Protein AF-A0A813ITD3-F1 (afdb_monomer)

InterPro domains:
  IPR015943 WD40/YVTN repeat-like-containing domain superfamily [G3DSA:2.130.10.10] (19-154)
  IPR050630 WD repeat Echinoderm Microtubule-associated Protein-like [PTHR13720] (47-234)

Mean predicted aligned error: 6.79 Å

Radius of gyration: 21.27 Å; Cα contacts (8 Å, |Δi|>4): 454; chains: 1; bounding box: 51×57×59 Å

Foldseek 3Di:
DDFDPPPDDPPDTHDDDDDQDPDDPWDWQEKDQPPAAPPGPSQWMWIWTQVQWTWIAGNPVGATPDIEGHDPPPTTWNDKDWLAHHDDDQQTWIWTDDQWFKIKIAGDDRHHQNLRMDIDGHDPTGFPDKDHDNHSQWIWTAHDPVRDIDIDGDDNVSSVVSVVVCDDDCSSVQVVDVVRCVDPLVVQLVVLQQVQQCVQVPPPDPDDGDPPVDHQLLCVQVSCVSSVHHDDPSVSRNSSVD

Structure (mmCIF, N/CA/C/O backbone):
data_AF-A0A813ITD3-F1
#
_entry.id   AF-A0A813ITD3-F1
#
loop_
_atom_site.group_PDB
_atom_site.id
_atom_site.type_symbol
_atom_site.label_atom_id
_atom_site.label_alt_id
_atom_site.label_comp_id
_atom_site.label_asym_id
_atom_site.label_entity_id
_atom_site.label_seq_id
_atom_site.pdbx_PDB_ins_code
_atom_site.Cartn_x
_atom_site.Cartn_y
_atom_site.Cartn_z
_atom_site.occupancy
_atom_site.B_iso_or_equiv
_atom_site.auth_seq_id
_atom_site.auth_comp_id
_atom_site.auth_asym_id
_atom_site.auth_atom_id
_atom_site.pdbx_PDB_model_num
ATOM 1 N N . VAL A 1 1 ? 6.071 -18.619 10.681 1.00 62.62 1 VAL A N 1
ATOM 2 C CA . VAL A 1 1 ? 6.563 -19.939 11.129 1.00 62.62 1 VAL A CA 1
ATOM 3 C C . VAL A 1 1 ? 7.999 -19.786 11.589 1.00 62.62 1 VAL A C 1
ATOM 5 O O . VAL A 1 1 ? 8.784 -19.208 10.844 1.00 62.62 1 VAL A O 1
ATOM 8 N N . GLU A 1 2 ? 8.355 -20.272 12.776 1.00 65.25 2 GLU A N 1
ATOM 9 C CA . GLU A 1 2 ? 9.765 -20.416 13.172 1.00 65.25 2 GLU A CA 1
ATOM 10 C C . GLU A 1 2 ? 10.127 -21.890 13.255 1.00 65.25 2 GLU A C 1
ATOM 12 O O . GLU A 1 2 ? 9.328 -22.706 13.720 1.00 65.25 2 GLU A O 1
ATOM 17 N N . TYR A 1 3 ? 11.351 -22.212 12.847 1.00 70.56 3 TYR A N 1
ATOM 18 C CA . TYR A 1 3 ? 11.854 -23.577 12.836 1.00 70.56 3 TYR A CA 1
ATOM 19 C C . TYR A 1 3 ? 12.984 -23.760 13.851 1.00 70.56 3 TYR A C 1
ATOM 21 O O . TYR A 1 3 ? 13.882 -22.921 13.956 1.00 70.56 3 TYR A O 1
ATOM 29 N N . ALA A 1 4 ? 12.983 -24.877 14.578 1.00 66.88 4 ALA A N 1
ATOM 30 C CA . ALA A 1 4 ? 14.046 -25.204 15.522 1.00 66.88 4 ALA A CA 1
ATOM 31 C C . ALA A 1 4 ? 15.227 -25.800 14.771 1.00 66.88 4 ALA A C 1
ATOM 33 O O . ALA A 1 4 ? 15.368 -27.013 14.663 1.00 66.88 4 ALA A O 1
ATOM 34 N N . VAL A 1 5 ? 16.138 -24.948 14.312 1.00 69.25 5 VAL A N 1
ATOM 35 C CA . VAL A 1 5 ? 17.351 -25.388 13.604 1.00 69.25 5 VAL A CA 1
ATOM 36 C C . VAL A 1 5 ? 18.191 -26.362 14.448 1.00 69.25 5 VAL A C 1
ATOM 38 O O . VAL A 1 5 ? 18.833 -27.249 13.904 1.00 69.25 5 VAL A O 1
ATOM 41 N N . LYS A 1 6 ? 18.155 -26.240 15.784 1.00 69.56 6 LYS A N 1
ATOM 42 C CA . LYS A 1 6 ? 18.927 -27.095 16.704 1.00 69.56 6 LYS A CA 1
ATOM 43 C C . LYS A 1 6 ? 18.302 -28.465 16.993 1.00 69.56 6 LYS A C 1
ATOM 45 O O . LYS A 1 6 ? 19.047 -29.366 17.357 1.00 69.56 6 LYS A O 1
ATOM 50 N N . SER A 1 7 ? 16.981 -28.620 16.874 1.00 63.25 7 SER A N 1
ATOM 51 C CA . SER A 1 7 ? 16.287 -29.908 17.084 1.00 63.25 7 SER A CA 1
ATOM 52 C C . SER A 1 7 ? 15.819 -30.554 15.780 1.00 63.25 7 SER A C 1
ATOM 54 O O . SER A 1 7 ? 15.229 -31.631 15.799 1.00 63.25 7 SER A O 1
ATOM 56 N N . SER A 1 8 ? 16.067 -29.896 14.645 1.00 64.06 8 SER A N 1
ATOM 57 C CA . SER A 1 8 ? 15.755 -30.427 13.323 1.00 64.06 8 SER A CA 1
ATOM 58 C C . SER A 1 8 ? 16.836 -31.424 12.913 1.00 64.06 8 SER A C 1
ATOM 60 O O . SER A 1 8 ? 17.943 -31.041 12.540 1.00 64.06 8 SER A O 1
ATOM 62 N N . GLU A 1 9 ? 16.522 -32.713 13.015 1.00 65.12 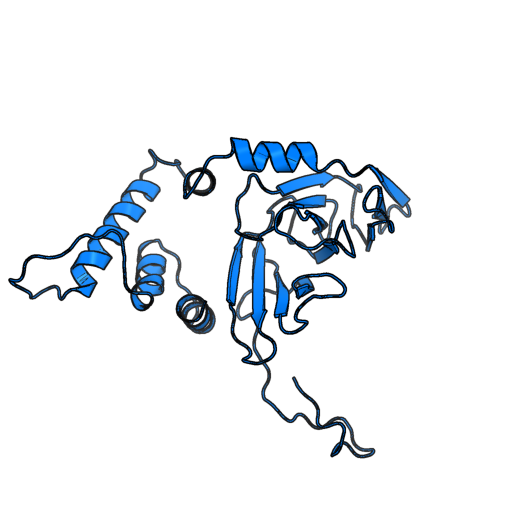9 GLU A N 1
ATOM 63 C CA . GLU A 1 9 ? 17.346 -33.802 12.484 1.00 65.12 9 GLU A CA 1
ATOM 64 C C . GLU A 1 9 ? 17.038 -34.060 10.994 1.00 65.12 9 GLU A C 1
ATOM 66 O O . GLU A 1 9 ? 16.193 -33.396 10.390 1.00 65.12 9 GLU A O 1
ATOM 71 N N . PHE A 1 10 ? 17.693 -35.067 10.398 1.00 58.91 10 PHE A N 1
ATOM 72 C CA . PHE A 1 10 ? 17.566 -35.510 8.994 1.00 58.91 10 PHE A CA 1
ATOM 73 C C . PHE A 1 10 ? 16.120 -35.746 8.479 1.00 58.91 10 PHE A C 1
ATOM 75 O O . PHE A 1 10 ? 15.942 -35.991 7.288 1.00 58.91 10 PHE A O 1
ATOM 82 N N . GLY A 1 11 ? 15.095 -35.672 9.340 1.00 66.19 11 GLY A N 1
ATOM 83 C CA . GLY A 1 11 ? 13.671 -35.819 9.014 1.00 66.19 11 GLY A CA 1
ATOM 84 C C . GLY A 1 11 ? 12.910 -34.525 8.681 1.00 66.19 11 GLY A C 1
ATOM 85 O O . GLY A 1 11 ? 11.744 -34.615 8.306 1.00 66.19 11 GLY A O 1
ATOM 86 N N . GLY A 1 12 ? 13.530 -33.342 8.793 1.00 66.69 12 GLY A N 1
ATOM 87 C CA . GLY A 1 12 ? 12.933 -32.062 8.380 1.00 66.69 12 GLY A CA 1
ATOM 88 C C . GLY A 1 12 ? 12.939 -30.971 9.455 1.00 66.69 12 GLY A C 1
ATOM 89 O O . GLY A 1 12 ? 13.280 -31.208 10.613 1.00 66.69 12 GLY A O 1
ATOM 90 N N . LEU A 1 13 ? 12.572 -29.750 9.052 1.00 72.31 13 LEU A N 1
ATOM 91 C CA . LEU A 1 13 ? 12.524 -28.584 9.936 1.00 72.31 13 LEU A CA 1
ATOM 92 C C . LEU A 1 13 ? 11.307 -28.656 10.871 1.00 72.31 13 LEU A C 1
ATOM 94 O O . LEU A 1 13 ? 10.165 -28.598 10.417 1.00 72.31 13 LEU A O 1
ATOM 98 N N . GLN A 1 14 ? 11.545 -28.751 12.179 1.00 72.25 14 GLN A N 1
ATOM 99 C CA . GLN A 1 14 ? 10.476 -28.759 13.183 1.00 72.25 14 GLN A CA 1
ATOM 100 C C . GLN A 1 14 ? 9.954 -27.344 13.440 1.00 72.25 14 GLN A C 1
ATOM 102 O O . GLN A 1 14 ? 10.736 -26.448 13.756 1.00 72.25 14 GLN A O 1
ATOM 107 N N . ILE A 1 15 ? 8.636 -27.154 13.343 1.00 73.00 15 ILE A N 1
ATOM 108 C CA . ILE A 1 15 ? 7.964 -25.889 13.668 1.00 73.00 15 ILE A CA 1
ATOM 109 C C . ILE A 1 15 ? 7.921 -25.721 15.190 1.00 73.00 15 ILE A C 1
ATOM 111 O O . ILE A 1 15 ? 7.462 -26.607 15.905 1.00 73.00 15 ILE A O 1
ATOM 115 N N . VAL A 1 16 ? 8.397 -24.579 15.681 1.00 70.75 16 VAL A N 1
ATOM 116 C CA . VAL A 1 16 ? 8.488 -24.268 17.122 1.00 70.75 16 VAL A CA 1
ATOM 117 C C . VAL A 1 16 ? 7.334 -23.404 17.584 1.00 70.75 16 VAL A C 1
ATOM 119 O O . VAL A 1 16 ? 6.921 -23.474 18.738 1.00 70.75 16 VAL A O 1
ATOM 122 N N . SER A 1 17 ? 6.828 -22.559 16.695 1.00 67.56 17 SER A N 1
ATOM 123 C CA . SER A 1 17 ? 5.843 -21.554 17.043 1.00 67.56 17 SER A CA 1
ATOM 124 C C . SER A 1 17 ? 4.748 -21.474 15.982 1.00 67.56 17 SER A C 1
ATOM 126 O O . SER A 1 17 ? 5.040 -21.662 14.796 1.00 67.56 17 SER A O 1
ATOM 128 N N . PRO A 1 18 ? 3.494 -21.224 16.404 1.00 68.06 18 PRO A N 1
ATOM 129 C CA . PRO A 1 18 ? 2.345 -21.264 15.514 1.00 68.06 18 PRO A CA 1
ATOM 130 C C . PRO A 1 18 ? 2.431 -20.188 14.432 1.00 68.06 18 PRO A C 1
ATOM 132 O O . PRO A 1 18 ? 3.091 -19.152 14.593 1.00 68.06 18 PRO A O 1
ATOM 135 N N . ASP A 1 19 ? 1.749 -20.461 13.327 1.00 76.81 19 ASP A N 1
ATOM 136 C CA . ASP A 1 19 ? 1.691 -19.588 12.166 1.00 76.81 19 ASP A CA 1
ATOM 137 C C . ASP A 1 19 ? 0.969 -18.280 12.509 1.00 76.81 19 ASP A C 1
ATOM 139 O O . ASP A 1 19 ? -0.065 -18.277 13.177 1.00 76.81 19 ASP A O 1
ATOM 143 N N . THR A 1 20 ? 1.514 -17.155 12.046 1.00 85.12 20 THR A N 1
ATOM 144 C CA . THR A 1 20 ? 0.822 -15.864 12.092 1.00 85.12 20 THR A CA 1
ATOM 145 C C . THR A 1 20 ? 0.043 -15.701 10.802 1.00 85.12 20 THR A C 1
ATOM 147 O O . THR A 1 20 ? 0.628 -15.686 9.718 1.00 85.12 20 THR A O 1
ATOM 150 N N . ILE A 1 21 ? -1.273 -15.571 10.927 1.00 89.12 21 ILE A N 1
ATOM 151 C CA . ILE A 1 21 ? -2.151 -15.262 9.805 1.00 89.12 21 ILE A CA 1
ATOM 152 C C . ILE A 1 21 ? -2.036 -13.762 9.529 1.00 89.12 21 ILE A C 1
ATOM 154 O O . ILE A 1 21 ? -2.435 -12.947 10.356 1.00 89.12 21 ILE A O 1
ATOM 158 N N . VAL A 1 22 ? -1.464 -13.405 8.378 1.00 91.12 22 VAL A N 1
ATOM 159 C CA . VAL A 1 22 ? -1.325 -12.001 7.947 1.00 91.12 22 VAL A CA 1
ATOM 160 C C . VAL A 1 22 ? -2.556 -11.497 7.192 1.00 91.12 22 VAL A C 1
ATOM 162 O O . VAL A 1 22 ? -2.845 -10.303 7.197 1.00 91.12 22 VAL A O 1
ATOM 165 N N . GLU A 1 23 ? -3.306 -12.409 6.574 1.00 92.81 23 GLU A N 1
ATOM 166 C CA . GLU A 1 23 ? -4.534 -12.116 5.841 1.00 92.81 23 GLU A CA 1
ATOM 167 C C . GLU A 1 23 ? -5.557 -13.235 6.026 1.00 92.81 23 GLU A C 1
ATOM 169 O O . GLU A 1 23 ? -5.190 -14.411 6.058 1.00 92.81 23 GLU A O 1
ATOM 174 N N . GLN A 1 24 ? -6.832 -12.859 6.140 1.00 91.50 24 GLN A N 1
ATOM 175 C CA . GLN A 1 24 ? -7.955 -13.799 6.227 1.00 91.50 24 GLN A CA 1
ATOM 176 C C . GLN A 1 24 ? -8.775 -13.829 4.931 1.00 91.50 24 GLN A C 1
ATOM 178 O O . GLN A 1 24 ? -9.146 -14.910 4.479 1.00 91.50 24 GLN A O 1
ATOM 183 N N . GLU A 1 25 ? -9.047 -12.662 4.343 1.00 92.56 25 GLU A N 1
ATOM 184 C CA . GLU A 1 25 ? -9.865 -12.525 3.129 1.00 92.56 25 GLU A CA 1
ATOM 185 C C . GLU A 1 25 ? -9.016 -12.141 1.912 1.00 92.56 25 GLU A C 1
ATOM 187 O O . GLU A 1 25 ? -9.123 -12.772 0.858 1.00 92.56 25 GLU A O 1
ATOM 192 N N . ALA A 1 26 ? -8.108 -11.180 2.088 1.00 94.88 26 ALA A N 1
ATOM 193 C CA . ALA A 1 26 ? -7.193 -10.738 1.046 1.00 94.88 26 ALA A CA 1
ATOM 194 C C . ALA A 1 26 ? -6.083 -11.764 0.749 1.00 94.88 26 ALA A C 1
ATOM 196 O O . ALA A 1 26 ? -5.717 -12.611 1.570 1.00 94.88 26 ALA A O 1
ATOM 197 N N . ARG A 1 27 ? -5.475 -11.653 -0.431 1.00 95.75 27 ARG A N 1
ATOM 198 C CA . ARG A 1 27 ? -4.294 -12.424 -0.833 1.00 95.75 27 ARG A CA 1
ATOM 199 C C . ARG A 1 27 ? -3.047 -11.553 -0.730 1.00 95.75 27 ARG A C 1
ATOM 201 O O . ARG A 1 27 ? -2.986 -10.512 -1.386 1.00 95.75 27 ARG A O 1
ATOM 208 N N . PRO A 1 28 ? -2.016 -11.976 0.021 1.00 96.31 28 PRO A N 1
ATOM 209 C CA . PRO A 1 28 ? -0.731 -11.293 0.015 1.00 96.31 28 PRO A CA 1
ATOM 210 C C . PRO A 1 28 ? -0.128 -11.259 -1.392 1.00 96.31 28 PRO A C 1
ATOM 212 O O . PRO A 1 28 ? -0.023 -12.286 -2.064 1.00 96.31 28 PRO A O 1
ATOM 215 N N . THR A 1 29 ? 0.302 -10.081 -1.824 1.00 96.69 29 THR A N 1
ATOM 216 C CA . THR A 1 29 ? 0.880 -9.840 -3.153 1.00 96.69 29 THR A CA 1
ATOM 217 C C . THR A 1 29 ? 2.375 -9.547 -3.100 1.00 96.69 29 THR A C 1
ATOM 219 O O . THR A 1 29 ? 3.061 -9.682 -4.112 1.00 96.69 29 THR A O 1
ATOM 222 N N . GLY A 1 30 ? 2.896 -9.172 -1.931 1.00 94.12 30 GLY A N 1
ATOM 223 C CA . GLY A 1 30 ? 4.318 -8.947 -1.714 1.00 94.12 30 GLY A CA 1
ATOM 224 C C . GLY A 1 30 ? 4.662 -8.764 -0.240 1.00 94.12 30 GLY A C 1
ATOM 225 O O . GLY A 1 30 ? 3.800 -8.503 0.602 1.00 94.12 30 GLY A O 1
ATOM 226 N N . CYS A 1 31 ? 5.946 -8.915 0.074 1.00 93.50 31 CYS A N 1
ATOM 227 C CA . CYS A 1 31 ? 6.484 -8.672 1.405 1.00 93.50 31 CYS A CA 1
ATOM 228 C C . CYS A 1 31 ? 7.925 -8.177 1.323 1.00 93.50 31 CYS A C 1
ATOM 230 O O . CYS A 1 31 ? 8.684 -8.592 0.444 1.00 93.50 31 CYS A O 1
ATOM 232 N N . ILE A 1 32 ? 8.320 -7.320 2.258 1.00 91.31 32 ILE A N 1
ATOM 233 C CA . ILE A 1 32 ? 9.678 -6.785 2.326 1.00 91.31 32 ILE A CA 1
ATOM 234 C C . ILE A 1 32 ? 9.986 -6.291 3.751 1.00 91.31 32 ILE A C 1
ATOM 236 O O . ILE A 1 32 ? 9.092 -5.857 4.475 1.00 91.31 32 ILE A O 1
ATOM 240 N N . TRP A 1 33 ? 11.247 -6.373 4.176 1.00 88.50 33 TRP A N 1
ATOM 241 C CA . TRP A 1 33 ? 11.704 -5.867 5.479 1.00 88.50 33 TRP A CA 1
ATOM 242 C C . TRP A 1 33 ? 11.420 -4.378 5.650 1.00 88.50 33 TRP A C 1
ATOM 244 O O . TRP A 1 33 ? 11.609 -3.629 4.707 1.00 88.50 33 TRP A O 1
ATOM 254 N N . TYR A 1 34 ? 10.996 -3.940 6.834 1.00 84.88 34 TYR A N 1
ATOM 255 C CA . TYR A 1 34 ? 10.652 -2.543 7.100 1.00 84.88 34 TYR A CA 1
ATOM 256 C C . TYR A 1 34 ? 11.179 -2.093 8.480 1.00 84.88 34 TYR A C 1
ATOM 258 O O . TYR A 1 34 ? 11.128 -2.877 9.426 1.00 84.88 34 TYR A O 1
ATOM 266 N N . PRO A 1 35 ? 11.641 -0.841 8.657 1.00 76.56 35 PRO A N 1
ATOM 267 C CA . PRO A 1 35 ? 12.044 0.075 7.592 1.00 76.56 35 PRO A CA 1
AT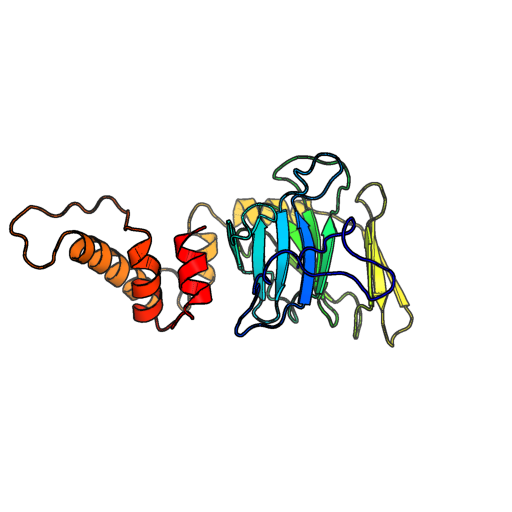OM 268 C C . PRO A 1 35 ? 13.234 -0.497 6.804 1.00 76.56 35 PRO A C 1
ATOM 270 O O . PRO A 1 35 ? 13.957 -1.369 7.286 1.00 76.56 35 PRO A O 1
ATOM 273 N N . TYR A 1 36 ? 13.406 -0.031 5.573 1.00 72.12 36 TYR A N 1
ATOM 274 C CA . TYR A 1 36 ? 14.476 -0.475 4.680 1.00 72.12 36 TYR A CA 1
ATOM 275 C C . TYR A 1 36 ? 15.807 0.196 5.044 1.00 72.12 36 TYR A C 1
ATOM 277 O O . TYR A 1 36 ? 15.812 1.319 5.536 1.00 72.12 36 TYR A O 1
ATOM 285 N N . GLY A 1 37 ? 16.929 -0.472 4.765 1.00 60.50 37 GLY A N 1
ATOM 286 C CA . GLY A 1 37 ? 18.278 0.088 4.916 1.00 60.50 37 GLY A CA 1
ATOM 287 C C . GLY A 1 37 ? 19.132 -0.591 5.991 1.00 60.50 37 GLY A C 1
ATOM 288 O O . GLY A 1 37 ? 18.637 -1.331 6.840 1.00 60.50 37 GLY A O 1
ATOM 289 N N . GLY A 1 38 ? 20.448 -0.362 5.941 1.00 51.59 38 GLY A N 1
ATOM 290 C CA . GLY A 1 38 ? 21.450 -1.078 6.750 1.00 51.59 38 GLY A CA 1
ATOM 291 C C . GLY A 1 38 ? 21.384 -0.855 8.269 1.00 51.59 38 GLY A C 1
ATOM 292 O O . GLY A 1 38 ? 22.065 -1.560 9.012 1.00 51.59 38 GLY A O 1
ATOM 293 N N . LYS A 1 39 ? 20.567 0.098 8.736 1.00 53.38 39 LYS A N 1
ATOM 294 C CA . LYS A 1 39 ? 20.307 0.374 10.161 1.00 53.38 39 LYS A CA 1
ATOM 295 C C . LYS A 1 39 ? 18.868 0.083 10.590 1.00 53.38 39 LYS A C 1
ATOM 297 O O . LYS A 1 39 ? 18.493 0.413 11.714 1.00 53.38 39 LYS A O 1
ATOM 302 N N . GLY A 1 40 ? 18.057 -0.494 9.703 1.00 57.75 40 GLY A N 1
ATOM 303 C CA . GLY A 1 40 ? 16.696 -0.882 10.035 1.00 57.75 40 GLY A CA 1
ATOM 304 C C . GLY A 1 40 ? 16.683 -1.851 11.215 1.00 57.75 40 GLY A C 1
ATOM 305 O O . GLY A 1 40 ? 17.527 -2.738 11.323 1.00 57.75 40 GLY A O 1
ATOM 306 N N . ASP A 1 41 ? 15.695 -1.685 12.089 1.00 64.06 41 ASP A N 1
ATOM 307 C CA . ASP A 1 41 ? 15.434 -2.542 13.249 1.00 64.06 41 ASP A CA 1
ATOM 308 C C . ASP A 1 41 ? 15.352 -4.041 12.859 1.00 64.06 41 ASP A C 1
ATOM 310 O O . ASP A 1 41 ? 15.555 -4.917 13.689 1.00 64.06 41 ASP A O 1
ATOM 314 N N . ASN A 1 42 ? 15.104 -4.392 11.584 1.00 68.38 42 ASN A N 1
ATOM 315 C CA . ASN A 1 42 ? 14.866 -5.766 11.094 1.00 68.38 42 ASN A CA 1
ATOM 316 C C . ASN A 1 42 ? 13.769 -6.521 11.879 1.00 68.38 42 ASN A C 1
ATOM 318 O O . ASN A 1 42 ? 13.528 -7.705 11.651 1.00 68.38 42 ASN A O 1
ATOM 322 N N . GLN A 1 43 ? 13.066 -5.834 12.780 1.00 84.50 43 GLN A N 1
ATOM 323 C CA . GLN A 1 43 ? 11.978 -6.363 13.592 1.00 84.50 43 GLN A CA 1
ATOM 324 C C . GLN A 1 43 ? 10.608 -6.059 12.995 1.00 84.50 43 GLN A C 1
ATOM 326 O O . GLN A 1 43 ? 9.592 -6.342 13.630 1.00 84.50 43 GLN A O 1
ATOM 331 N N . LYS A 1 44 ? 10.534 -5.460 11.799 1.00 89.69 44 LYS A N 1
ATOM 332 C CA . LYS A 1 44 ? 9.256 -5.253 11.119 1.00 89.69 44 LYS A CA 1
ATOM 333 C C . LYS A 1 44 ? 9.311 -5.689 9.664 1.00 89.69 44 LYS A C 1
ATOM 335 O O . LYS A 1 44 ? 10.359 -5.694 9.021 1.00 89.69 44 LYS A O 1
ATOM 340 N N . VAL A 1 45 ? 8.154 -6.081 9.154 1.00 92.38 45 VAL A N 1
ATOM 341 C CA . VAL A 1 45 ? 7.947 -6.485 7.763 1.00 92.38 45 VAL A CA 1
ATOM 342 C C . VAL A 1 45 ? 6.736 -5.735 7.238 1.00 92.38 45 VAL A C 1
ATOM 344 O O . VAL A 1 45 ? 5.690 -5.712 7.882 1.00 92.38 45 VAL A O 1
ATOM 347 N N . LEU A 1 46 ? 6.880 -5.127 6.067 1.00 94.00 46 LEU A N 1
ATOM 348 C CA . LEU A 1 46 ? 5.756 -4.631 5.292 1.00 94.00 46 LEU A CA 1
ATOM 349 C C . LEU A 1 46 ? 5.206 -5.778 4.444 1.00 94.00 46 LEU A C 1
ATOM 351 O O . LEU A 1 46 ? 5.953 -6.461 3.743 1.00 94.00 46 LEU A O 1
ATOM 355 N N . THR A 1 47 ? 3.893 -5.941 4.473 1.00 96.06 47 THR A N 1
ATOM 356 C CA . THR A 1 47 ? 3.137 -6.798 3.557 1.00 96.06 47 THR A CA 1
ATOM 357 C C . THR A 1 47 ? 2.179 -5.948 2.734 1.00 96.06 47 THR A C 1
ATOM 359 O O . THR A 1 47 ? 1.712 -4.906 3.202 1.00 96.06 47 THR A O 1
ATOM 362 N N . MET A 1 48 ? 1.919 -6.385 1.505 1.00 96.94 48 MET A N 1
ATOM 363 C CA . MET A 1 48 ? 0.914 -5.808 0.614 1.00 96.94 48 MET A CA 1
ATOM 364 C C . MET A 1 48 ? -0.079 -6.893 0.208 1.00 96.94 48 MET A C 1
ATOM 366 O O . MET A 1 48 ? 0.290 -8.073 0.184 1.00 96.94 48 MET A O 1
ATOM 370 N N . ASN A 1 49 ? -1.306 -6.508 -0.134 1.00 97.06 49 ASN A N 1
ATOM 371 C CA . ASN A 1 49 ? -2.340 -7.451 -0.551 1.00 97.06 49 ASN A CA 1
ATOM 372 C C . ASN A 1 49 ? -3.177 -6.952 -1.744 1.00 97.06 49 ASN A C 1
ATOM 374 O O . ASN A 1 49 ? -3.017 -5.822 -2.212 1.00 97.06 49 ASN A O 1
ATOM 378 N N . ASP A 1 50 ? -4.064 -7.818 -2.237 1.00 96.69 50 ASP A N 1
ATOM 379 C CA . ASP A 1 50 ? -4.956 -7.558 -3.373 1.00 96.69 50 ASP A CA 1
ATOM 380 C C . ASP A 1 50 ? -6.160 -6.646 -3.071 1.00 96.69 50 ASP A C 1
ATOM 382 O O . ASP A 1 50 ? -6.863 -6.244 -3.997 1.00 96.69 50 ASP A O 1
ATOM 386 N N . GLU A 1 51 ? -6.327 -6.223 -1.817 1.00 96.06 51 GLU A N 1
ATOM 387 C CA . GLU A 1 51 ? -7.286 -5.200 -1.373 1.00 96.06 51 GLU A CA 1
ATOM 388 C C . GLU A 1 51 ? -6.642 -3.817 -1.199 1.00 96.06 51 GLU A C 1
ATOM 390 O O . GLU A 1 51 ? -7.201 -2.937 -0.545 1.00 96.06 51 GLU A O 1
ATOM 395 N N . TYR A 1 52 ? -5.457 -3.604 -1.777 1.00 96.50 52 TYR A N 1
ATOM 396 C CA . TYR A 1 52 ? -4.727 -2.336 -1.701 1.00 96.50 52 TYR A CA 1
ATOM 397 C C . TYR A 1 52 ? -4.382 -1.921 -0.264 1.00 96.50 52 TYR A C 1
ATOM 399 O O . TYR A 1 52 ? -4.374 -0.734 0.047 1.00 96.50 52 TYR A O 1
ATOM 407 N N . LYS A 1 53 ? -4.067 -2.865 0.629 1.00 96.38 53 LYS A N 1
ATOM 408 C CA . LYS A 1 53 ? -3.611 -2.546 1.990 1.00 96.38 53 LYS A CA 1
ATOM 409 C C . LYS A 1 53 ? -2.096 -2.722 2.105 1.00 96.38 53 LYS A C 1
ATOM 411 O O . LYS A 1 53 ? -1.528 -3.729 1.683 1.00 96.38 53 LYS A O 1
ATOM 416 N N . PHE A 1 54 ? -1.448 -1.747 2.727 1.00 96.81 54 PHE A N 1
ATOM 417 C CA . PHE A 1 54 ? -0.154 -1.897 3.376 1.00 96.81 54 PHE A CA 1
ATOM 418 C C . PHE A 1 54 ? -0.372 -2.324 4.821 1.00 96.81 54 PHE A C 1
ATOM 420 O O . PHE A 1 54 ? -1.123 -1.671 5.543 1.00 96.81 54 PHE A O 1
ATOM 427 N N . LYS A 1 55 ? 0.322 -3.376 5.259 1.00 95.94 55 LYS A N 1
ATOM 428 C CA . LYS A 1 55 ? 0.332 -3.800 6.664 1.00 95.94 55 LYS A CA 1
ATOM 429 C C . LYS A 1 55 ? 1.749 -3.950 7.184 1.00 95.94 55 LYS A C 1
ATOM 431 O O . LYS A 1 55 ? 2.538 -4.705 6.610 1.00 95.94 55 LYS A O 1
ATOM 436 N N . ILE A 1 56 ? 2.067 -3.242 8.263 1.00 94.38 56 ILE A N 1
ATOM 437 C CA . ILE A 1 56 ? 3.366 -3.315 8.936 1.00 94.38 56 ILE A CA 1
ATOM 438 C C . ILE A 1 56 ? 3.234 -4.254 10.128 1.00 94.38 56 ILE A C 1
ATOM 440 O O . ILE A 1 56 ? 2.513 -3.966 11.079 1.00 94.38 56 ILE A O 1
ATOM 444 N N . TRP A 1 57 ? 3.972 -5.354 10.098 1.00 93.31 57 TRP A N 1
ATOM 445 C CA . TRP A 1 57 ? 3.978 -6.376 11.138 1.00 93.31 57 TRP A CA 1
ATOM 446 C C . TRP A 1 57 ? 5.243 -6.279 11.962 1.00 93.31 57 TRP A C 1
ATOM 448 O O . TRP A 1 57 ? 6.325 -6.133 11.400 1.00 93.31 57 TRP A O 1
ATOM 458 N N . ASN A 1 58 ? 5.133 -6.409 13.279 1.00 91.06 58 ASN A N 1
ATOM 459 C CA . ASN A 1 58 ? 6.292 -6.614 14.137 1.00 91.06 58 ASN A CA 1
ATOM 460 C C . ASN A 1 58 ? 6.605 -8.117 14.203 1.00 91.06 58 ASN A C 1
ATOM 462 O O . ASN A 1 58 ? 5.738 -8.929 14.509 1.00 91.06 58 ASN A O 1
ATOM 466 N N . THR A 1 59 ? 7.840 -8.501 13.893 1.00 88.00 59 THR A N 1
ATOM 467 C CA . THR A 1 59 ? 8.259 -9.905 13.801 1.00 88.00 59 THR A CA 1
ATOM 468 C C . THR A 1 59 ? 8.520 -10.543 15.164 1.00 88.00 59 THR A C 1
ATOM 470 O O . THR A 1 59 ? 8.440 -11.763 15.277 1.00 88.00 59 THR A O 1
ATOM 473 N N . VAL A 1 60 ? 8.778 -9.742 16.204 1.00 86.81 60 VAL A N 1
ATOM 474 C CA . VAL A 1 60 ? 9.038 -10.209 17.574 1.00 86.81 60 VAL A CA 1
ATOM 475 C C . VAL A 1 60 ? 7.738 -10.615 18.261 1.00 86.81 60 VAL A C 1
ATOM 477 O O . VAL A 1 60 ? 7.609 -11.742 18.729 1.00 86.81 60 VAL A O 1
ATOM 480 N N . ASN A 1 61 ? 6.761 -9.708 18.318 1.00 87.81 61 ASN A N 1
ATOM 481 C CA . ASN A 1 61 ? 5.483 -9.965 18.992 1.00 87.81 61 ASN A CA 1
ATOM 482 C C . ASN A 1 61 ? 4.363 -10.410 18.036 1.00 87.81 61 ASN A C 1
ATOM 484 O O . ASN A 1 61 ? 3.271 -10.724 18.502 1.00 87.81 61 ASN A O 1
ATOM 488 N N . ARG A 1 62 ? 4.628 -10.442 16.722 1.00 88.56 62 ARG A N 1
ATOM 489 C CA . ARG A 1 62 ? 3.715 -10.926 15.671 1.00 88.56 62 ARG A CA 1
ATOM 490 C C . ARG A 1 62 ? 2.409 -10.145 15.563 1.00 88.56 62 ARG A C 1
ATOM 492 O O . ARG A 1 62 ? 1.412 -10.688 15.097 1.00 88.56 62 ARG A O 1
ATOM 499 N N . SER A 1 63 ? 2.408 -8.881 15.981 1.00 90.44 63 SER A N 1
ATOM 500 C CA . SER A 1 63 ? 1.234 -8.016 15.884 1.00 90.44 63 SER A CA 1
ATOM 501 C C . SER A 1 63 ? 1.290 -7.134 14.638 1.00 90.44 63 SER A C 1
ATOM 503 O O . SER A 1 63 ? 2.370 -6.688 14.226 1.00 90.44 63 SER A O 1
ATOM 505 N N . CYS A 1 64 ? 0.122 -6.844 14.063 1.00 93.38 64 CYS A N 1
ATOM 506 C CA . CYS A 1 64 ? -0.021 -5.728 13.136 1.00 93.38 64 CYS A CA 1
ATOM 507 C C . CYS A 1 64 ? 0.212 -4.427 13.915 1.00 93.38 64 CYS A C 1
ATOM 509 O O . CYS A 1 64 ? -0.226 -4.295 15.054 1.00 93.38 64 CYS A O 1
ATOM 511 N N . ARG A 1 65 ? 0.989 -3.512 13.341 1.00 93.06 65 ARG A N 1
ATOM 512 C CA . ARG A 1 65 ? 1.332 -2.205 13.923 1.00 93.06 65 ARG A CA 1
ATOM 513 C C . ARG A 1 65 ? 0.782 -1.041 13.123 1.00 93.06 65 ARG A C 1
ATOM 515 O O . ARG A 1 65 ? 0.852 0.088 13.588 1.00 93.06 65 ARG A O 1
ATOM 522 N N . LYS A 1 66 ? 0.360 -1.299 11.888 1.00 93.38 66 LYS A N 1
ATOM 523 C CA . LYS A 1 66 ? -0.245 -0.295 11.026 1.00 93.38 66 LYS A CA 1
ATOM 524 C C . LYS A 1 66 ? -0.920 -0.964 9.848 1.00 93.38 66 LYS A C 1
ATOM 526 O O . LYS A 1 66 ? -0.253 -1.732 9.149 1.00 93.38 66 LYS A O 1
ATOM 531 N N . THR A 1 67 ? -2.151 -0.564 9.570 1.00 95.62 67 THR A N 1
ATOM 532 C CA . THR A 1 67 ? -2.824 -0.785 8.292 1.00 95.62 67 THR A CA 1
ATOM 533 C C . THR A 1 67 ? -3.019 0.559 7.591 1.00 95.62 67 THR A C 1
ATOM 535 O O . THR A 1 67 ? -3.485 1.522 8.191 1.00 95.62 67 THR A O 1
ATOM 538 N N . ALA A 1 68 ? -2.636 0.660 6.320 1.00 95.75 68 ALA A N 1
ATOM 539 C CA . ALA A 1 68 ? -2.796 1.877 5.525 1.00 95.75 68 ALA A CA 1
ATOM 540 C C . ALA A 1 68 ? -3.196 1.550 4.086 1.00 95.75 68 ALA A C 1
ATOM 542 O O . ALA A 1 68 ? -2.870 0.479 3.575 1.00 95.75 68 ALA A O 1
ATOM 543 N N . LEU A 1 69 ? -3.867 2.485 3.416 1.00 96.38 69 LEU A N 1
ATOM 544 C CA . LEU A 1 69 ? -4.180 2.355 1.996 1.00 96.38 69 LEU A CA 1
ATOM 545 C C . LEU A 1 69 ? -2.884 2.393 1.165 1.00 96.38 69 LEU A C 1
ATOM 547 O O . LEU A 1 69 ? -2.034 3.267 1.337 1.00 96.38 69 LEU A O 1
ATOM 551 N N . ALA A 1 70 ? -2.725 1.435 0.263 1.00 97.06 70 ALA A N 1
ATOM 552 C CA . ALA A 1 70 ? -1.689 1.424 -0.754 1.00 97.06 70 ALA A CA 1
ATOM 553 C C . ALA A 1 70 ? -2.170 2.169 -2.013 1.00 97.06 70 ALA A C 1
ATOM 555 O O . ALA A 1 70 ? -3.374 2.252 -2.254 1.00 97.06 70 ALA A O 1
ATOM 556 N N . PRO A 1 71 ? -1.254 2.685 -2.853 1.00 95.62 71 PRO A N 1
ATOM 557 C CA . PRO A 1 71 ? -1.607 3.248 -4.152 1.00 95.62 71 PRO A CA 1
ATOM 558 C C . PRO A 1 71 ? -2.542 2.333 -4.962 1.00 95.62 71 PRO A C 1
ATOM 560 O O . PRO A 1 71 ? -2.248 1.155 -5.165 1.00 95.62 71 PRO A O 1
ATOM 563 N N . THR A 1 72 ? -3.647 2.890 -5.463 1.00 93.94 72 THR A N 1
ATOM 564 C CA . THR A 1 72 ? -4.718 2.159 -6.171 1.00 93.94 72 THR A CA 1
ATOM 565 C C . THR A 1 72 ? -4.607 2.245 -7.700 1.00 93.94 72 THR A C 1
ATOM 567 O O . THR A 1 72 ? -5.569 2.020 -8.435 1.00 93.94 72 THR A O 1
ATOM 570 N N . TYR A 1 73 ? -3.420 2.569 -8.218 1.00 89.25 73 TYR A N 1
ATOM 571 C CA . TYR A 1 73 ? -3.193 2.760 -9.649 1.00 89.25 73 TYR A CA 1
ATOM 572 C C . TYR A 1 73 ? -3.030 1.432 -10.394 1.00 89.25 73 TYR A C 1
ATOM 574 O O . TYR A 1 73 ? -2.006 0.770 -10.273 1.00 89.25 73 TYR A O 1
ATOM 582 N N . GLY A 1 74 ? -4.001 1.073 -11.238 1.00 86.81 74 GLY A N 1
ATOM 583 C CA . GLY A 1 74 ? -3.883 -0.027 -12.210 1.00 86.81 74 GLY A CA 1
ATOM 584 C C . GLY A 1 74 ? -3.817 -1.445 -11.630 1.00 86.81 74 GLY A C 1
ATOM 585 O O . GLY A 1 74 ? -3.738 -2.395 -12.402 1.00 86.81 74 GLY A O 1
ATOM 586 N N . GLY A 1 75 ? -3.867 -1.602 -10.308 1.00 94.19 75 GLY A N 1
ATOM 587 C CA . GLY A 1 75 ? -3.974 -2.888 -9.626 1.00 94.19 75 GLY A CA 1
ATOM 588 C C . GLY A 1 75 ? -3.158 -2.947 -8.332 1.00 94.19 75 GLY A C 1
ATOM 589 O O . GLY A 1 75 ? -2.451 -1.994 -7.999 1.00 94.19 75 GLY A O 1
ATOM 590 N N . PRO A 1 76 ? -3.238 -4.061 -7.589 1.00 96.81 76 PRO A N 1
ATOM 591 C CA . PRO A 1 76 ? -2.487 -4.234 -6.356 1.00 96.81 76 PRO A CA 1
ATOM 592 C C . PRO A 1 76 ? -0.976 -4.229 -6.576 1.00 96.81 76 PRO A C 1
ATOM 594 O O . PRO A 1 76 ? -0.454 -4.748 -7.572 1.00 96.81 76 PRO A O 1
ATOM 597 N N . ILE A 1 77 ? -0.255 -3.680 -5.603 1.00 97.50 77 ILE A N 1
ATOM 598 C CA . ILE A 1 77 ? 1.204 -3.657 -5.630 1.00 97.50 77 ILE A CA 1
ATOM 599 C C . ILE A 1 77 ? 1.726 -5.072 -5.399 1.00 97.50 77 ILE A C 1
ATOM 601 O O . ILE A 1 77 ? 1.322 -5.742 -4.457 1.00 97.50 77 ILE A O 1
ATOM 605 N N . THR A 1 78 ? 2.665 -5.512 -6.232 1.00 96.19 78 THR A N 1
ATOM 606 C CA . THR A 1 78 ? 3.325 -6.824 -6.106 1.00 96.19 78 THR A CA 1
ATOM 607 C C . THR A 1 78 ? 4.801 -6.715 -5.758 1.00 96.19 78 THR A C 1
ATOM 609 O O . THR A 1 78 ? 5.397 -7.659 -5.246 1.00 96.19 78 THR A O 1
ATOM 612 N N . ARG A 1 79 ? 5.425 -5.568 -6.043 1.00 95.50 79 ARG A N 1
ATOM 613 C CA . ARG A 1 79 ? 6.858 -5.351 -5.835 1.00 95.50 79 ARG A CA 1
ATOM 614 C C . ARG A 1 79 ? 7.098 -3.967 -5.273 1.00 95.50 79 ARG A C 1
ATOM 616 O O . ARG A 1 79 ? 6.474 -3.009 -5.721 1.00 95.50 79 ARG A O 1
ATOM 623 N N . MET A 1 80 ? 8.029 -3.875 -4.333 1.00 94.88 80 MET A N 1
ATOM 624 C CA . MET A 1 80 ? 8.518 -2.613 -3.792 1.00 94.88 80 MET A CA 1
ATOM 625 C C . MET A 1 80 ? 10.020 -2.695 -3.555 1.00 94.88 80 MET A C 1
ATOM 627 O O . MET A 1 80 ? 10.533 -3.751 -3.194 1.00 94.88 80 MET A O 1
ATOM 631 N N . THR A 1 81 ? 10.718 -1.582 -3.739 1.00 93.38 81 THR A N 1
ATOM 632 C CA . THR A 1 81 ? 12.136 -1.439 -3.398 1.00 93.38 81 THR A CA 1
ATOM 633 C C . THR A 1 81 ? 12.404 -0.013 -2.922 1.00 93.38 81 THR A C 1
ATOM 635 O O . THR A 1 81 ? 11.817 0.923 -3.473 1.00 93.38 81 THR A O 1
ATOM 638 N N . PRO A 1 82 ? 13.268 0.191 -1.913 1.00 91.62 82 PRO A N 1
ATOM 639 C CA . PRO A 1 82 ? 13.693 1.534 -1.539 1.00 91.62 82 PRO A CA 1
ATOM 640 C C . PRO A 1 82 ? 14.407 2.209 -2.707 1.00 91.62 82 PRO A C 1
ATOM 642 O O . PRO A 1 82 ? 15.177 1.564 -3.425 1.00 91.62 82 PRO A O 1
ATOM 645 N N . VAL A 1 83 ? 14.153 3.507 -2.883 1.00 92.56 83 VAL A N 1
ATOM 646 C CA . VAL A 1 83 ? 14.896 4.335 -3.841 1.00 92.56 83 VAL A CA 1
ATOM 647 C C . VAL A 1 83 ? 16.308 4.602 -3.318 1.00 92.56 83 VAL A C 1
ATOM 649 O O . VAL A 1 83 ? 17.280 4.474 -4.056 1.00 92.56 83 VAL A O 1
ATOM 652 N N . TYR A 1 84 ? 16.436 4.903 -2.026 1.00 88.50 84 TYR A N 1
ATOM 653 C CA . TYR A 1 84 ? 17.712 5.206 -1.382 1.00 88.50 84 TYR A CA 1
ATOM 654 C C . TYR A 1 84 ? 18.068 4.100 -0.387 1.00 88.50 84 TYR A C 1
ATOM 656 O O . TYR A 1 84 ? 17.412 3.958 0.640 1.00 88.50 84 TYR A O 1
ATOM 664 N N . LYS A 1 85 ? 19.100 3.299 -0.687 1.00 75.06 85 LYS A N 1
ATOM 665 C CA . LYS A 1 85 ? 19.467 2.122 0.129 1.00 75.06 85 LYS A CA 1
ATOM 666 C C . LYS A 1 85 ? 19.964 2.462 1.537 1.00 75.06 85 LYS A C 1
ATOM 668 O O . LYS A 1 85 ? 19.692 1.703 2.461 1.00 75.06 85 LYS A O 1
ATOM 673 N N . ASP A 1 86 ? 20.675 3.579 1.676 1.00 73.31 86 ASP A N 1
ATOM 674 C CA . ASP A 1 86 ? 21.372 3.966 2.913 1.00 73.31 86 ASP A CA 1
ATOM 675 C C . ASP A 1 86 ? 20.822 5.255 3.543 1.00 73.31 86 ASP A C 1
ATOM 677 O O . ASP A 1 86 ? 21.416 5.791 4.479 1.00 73.31 86 ASP A O 1
ATOM 681 N N . ALA A 1 87 ? 19.718 5.791 3.017 1.00 67.06 87 ALA A N 1
ATOM 682 C CA . ALA A 1 87 ? 19.082 6.948 3.628 1.00 67.06 87 ALA A CA 1
ATOM 683 C C . ALA A 1 87 ? 18.331 6.519 4.896 1.00 67.06 87 ALA A C 1
ATOM 685 O O . ALA A 1 87 ? 17.740 5.442 4.936 1.00 67.06 87 ALA A O 1
ATOM 686 N N . ASP A 1 88 ? 18.314 7.399 5.896 1.00 61.44 88 ASP A N 1
ATOM 687 C CA . ASP A 1 88 ? 17.476 7.325 7.096 1.00 61.44 88 ASP A CA 1
ATOM 688 C C . ASP A 1 88 ? 16.501 8.526 7.044 1.00 61.44 88 ASP A C 1
ATOM 690 O O . ASP A 1 88 ? 16.916 9.616 6.650 1.00 61.44 88 ASP A O 1
ATOM 694 N N . GLY A 1 89 ? 15.219 8.361 7.404 1.00 58.03 89 GLY A N 1
ATOM 695 C CA . GLY A 1 89 ? 14.271 9.483 7.569 1.00 58.03 89 GLY A CA 1
ATOM 696 C C . GLY A 1 89 ? 12.920 9.359 6.850 1.00 58.03 89 GLY A C 1
ATOM 697 O O . GLY A 1 89 ? 12.657 8.390 6.142 1.00 58.03 89 GLY A O 1
ATOM 698 N N . GLU A 1 90 ? 12.053 10.355 7.064 1.00 53.53 90 GLU A N 1
ATOM 699 C CA . GLU A 1 90 ? 10.678 10.411 6.530 1.00 53.53 90 GLU A CA 1
ATOM 700 C C . GLU A 1 90 ? 10.605 10.924 5.081 1.00 53.53 90 GLU A C 1
ATOM 702 O O . GLU A 1 90 ? 9.659 10.601 4.373 1.00 53.53 90 GLU A O 1
ATOM 707 N N . ASP A 1 91 ? 11.645 11.595 4.578 1.00 63.94 91 ASP A N 1
ATOM 708 C CA . ASP A 1 91 ? 11.741 12.057 3.180 1.00 63.94 91 ASP A CA 1
ATOM 709 C C . ASP A 1 91 ? 12.221 10.958 2.213 1.00 63.94 91 ASP A C 1
ATOM 711 O O . ASP A 1 91 ? 12.928 11.198 1.231 1.00 63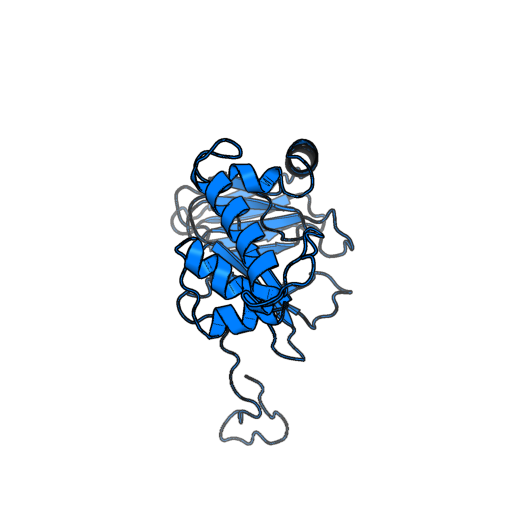.94 91 ASP A O 1
ATOM 715 N N . GLN A 1 92 ? 11.867 9.713 2.516 1.00 85.94 92 GLN A N 1
ATOM 716 C CA . GLN A 1 92 ? 12.220 8.551 1.715 1.00 85.94 92 GLN A CA 1
ATOM 717 C C . GLN A 1 92 ? 11.136 8.205 0.708 1.00 85.94 92 GLN A C 1
ATOM 719 O O . GLN A 1 92 ? 9.947 8.433 0.924 1.00 85.94 92 GLN A O 1
ATOM 724 N N . PHE A 1 93 ? 11.566 7.576 -0.381 1.00 92.75 93 PHE A N 1
ATOM 725 C CA . PHE A 1 93 ? 10.691 7.102 -1.438 1.00 92.75 93 PHE A CA 1
ATOM 726 C C . PHE A 1 93 ? 10.885 5.611 -1.658 1.00 92.75 93 PHE A C 1
ATOM 728 O O . PHE A 1 93 ? 12.000 5.081 -1.624 1.00 92.75 93 PHE A O 1
ATOM 735 N N . MET A 1 94 ? 9.773 4.949 -1.935 1.00 94.00 94 MET A N 1
ATOM 736 C CA . MET A 1 94 ? 9.723 3.570 -2.378 1.00 94.00 94 MET A CA 1
ATOM 737 C C . MET A 1 94 ? 9.284 3.547 -3.832 1.00 94.00 94 MET A C 1
ATOM 739 O O . MET A 1 94 ? 8.259 4.131 -4.188 1.00 94.00 94 MET A O 1
ATOM 743 N N . LEU A 1 95 ? 10.035 2.831 -4.660 1.00 96.50 95 LEU A N 1
ATOM 744 C CA . LEU A 1 95 ? 9.579 2.442 -5.982 1.00 96.50 95 LEU A CA 1
ATOM 745 C C . LEU A 1 95 ? 8.661 1.234 -5.820 1.00 96.50 95 LEU A C 1
ATOM 747 O O . LEU A 1 95 ? 9.036 0.262 -5.164 1.00 96.50 95 LEU A O 1
ATOM 751 N N . TYR A 1 96 ? 7.480 1.277 -6.424 1.00 97.19 96 TYR A N 1
ATOM 752 C CA . TYR A 1 96 ? 6.534 0.172 -6.418 1.00 97.19 96 TYR A CA 1
ATOM 753 C C . TYR A 1 96 ? 6.124 -0.211 -7.838 1.00 97.19 96 TYR A C 1
ATOM 755 O O . TYR A 1 96 ? 6.145 0.613 -8.750 1.00 97.19 96 TYR A O 1
ATOM 763 N N . ALA A 1 97 ? 5.720 -1.465 -8.020 1.00 97.75 97 ALA A N 1
ATOM 764 C CA . ALA A 1 97 ? 5.098 -1.930 -9.250 1.00 97.75 97 ALA A CA 1
ATOM 765 C C . ALA A 1 97 ? 3.903 -2.839 -8.969 1.00 97.75 97 ALA A C 1
ATOM 767 O O . ALA A 1 97 ? 3.890 -3.638 -8.025 1.00 97.75 97 ALA A O 1
ATOM 768 N N . THR A 1 98 ? 2.908 -2.726 -9.836 1.00 97.19 98 THR A N 1
ATOM 769 C CA . THR A 1 98 ? 1.756 -3.632 -9.893 1.00 97.19 98 THR A CA 1
ATOM 770 C C . THR A 1 98 ? 2.103 -4.898 -10.671 1.00 97.19 98 THR A C 1
ATOM 772 O O . THR A 1 98 ? 3.182 -5.002 -11.256 1.00 97.19 98 THR A O 1
ATOM 775 N N . HIS A 1 99 ? 1.217 -5.896 -10.648 1.00 93.50 99 HIS A N 1
ATOM 776 C CA . HIS A 1 99 ? 1.404 -7.087 -11.481 1.00 93.50 99 HIS A CA 1
ATOM 777 C C . HIS A 1 99 ? 1.417 -6.737 -12.975 1.00 93.50 99 HIS A C 1
ATOM 779 O O . HIS A 1 99 ? 2.200 -7.298 -13.734 1.00 93.50 99 HIS A O 1
ATOM 785 N N . GLU A 1 100 ? 0.536 -5.829 -13.392 1.00 93.00 100 GLU A N 1
ATOM 786 C CA . GLU A 1 100 ? 0.420 -5.421 -14.783 1.00 93.00 100 GLU A CA 1
ATOM 787 C C . GLU A 1 100 ? 1.469 -4.361 -15.122 1.00 93.00 100 GLU A C 1
ATOM 789 O O . GLU A 1 100 ? 2.663 -4.621 -15.067 1.00 93.00 100 GLU A O 1
ATOM 794 N N . LYS A 1 101 ? 1.019 -3.165 -15.490 1.00 95.06 101 LYS A N 1
ATOM 795 C CA . LYS A 1 101 ? 1.809 -2.186 -16.227 1.00 95.06 101 LYS A CA 1
ATOM 796 C C . LYS A 1 101 ? 2.245 -0.978 -15.425 1.00 95.06 101 LYS A C 1
ATOM 798 O O . LYS A 1 101 ? 2.982 -0.147 -15.951 1.00 95.06 101 LYS A O 1
ATOM 803 N N . VAL A 1 102 ? 1.752 -0.826 -14.200 1.00 97.75 102 VAL A N 1
ATOM 804 C CA . VAL A 1 102 ? 1.972 0.401 -13.435 1.00 97.75 102 VAL A CA 1
ATOM 805 C C . VAL A 1 102 ? 3.245 0.308 -12.607 1.00 97.75 102 VAL A C 1
ATOM 807 O O . VAL A 1 102 ? 3.389 -0.610 -11.797 1.00 97.75 102 VAL A O 1
ATOM 810 N N . LEU A 1 103 ? 4.121 1.294 -12.801 1.00 98.00 103 LEU A N 1
ATOM 811 C CA . LEU A 1 103 ? 5.264 1.630 -11.955 1.00 98.00 103 LEU A CA 1
ATOM 812 C C . LEU A 1 103 ? 4.949 2.937 -11.228 1.00 98.00 103 LEU A C 1
ATOM 814 O O . LEU A 1 103 ? 4.344 3.834 -11.816 1.00 98.00 103 LEU A O 1
ATOM 818 N N . GLY A 1 104 ? 5.399 3.096 -9.992 1.00 97.31 104 GLY A N 1
ATOM 819 C CA . GLY A 1 104 ? 5.239 4.371 -9.319 1.00 97.31 104 GLY A CA 1
ATOM 820 C C . GLY A 1 104 ? 6.150 4.591 -8.132 1.00 97.31 104 GLY A C 1
ATOM 821 O O . GLY A 1 104 ? 6.939 3.728 -7.751 1.00 97.31 104 GLY A O 1
ATOM 822 N N . LEU A 1 105 ? 6.023 5.783 -7.561 1.00 96.62 105 LEU A N 1
ATOM 823 C CA . LEU A 1 105 ? 6.710 6.201 -6.347 1.00 96.62 105 LEU A CA 1
ATOM 824 C C . LEU A 1 105 ? 5.683 6.417 -5.243 1.00 96.62 105 LEU A C 1
ATOM 826 O O . LEU A 1 105 ? 4.601 6.951 -5.497 1.00 96.62 105 LEU A O 1
ATOM 830 N N . VAL A 1 106 ? 6.038 6.030 -4.023 1.00 95.56 106 VAL A N 1
ATOM 831 C CA . VAL A 1 106 ? 5.304 6.383 -2.806 1.00 95.56 106 VAL A CA 1
ATOM 832 C C . VAL A 1 106 ? 6.275 6.936 -1.767 1.00 95.56 106 VAL A C 1
ATOM 834 O O . VAL A 1 106 ? 7.337 6.357 -1.535 1.00 95.56 106 VAL A O 1
ATOM 837 N N . GLN A 1 107 ? 5.930 8.080 -1.186 1.00 94.25 107 GLN A N 1
ATOM 838 C CA . GLN A 1 107 ? 6.693 8.749 -0.140 1.00 94.25 107 GLN A CA 1
ATOM 839 C C . GLN A 1 107 ? 6.391 8.115 1.223 1.00 94.25 107 GLN A C 1
ATOM 841 O O . GLN A 1 107 ? 5.252 7.738 1.505 1.00 94.25 107 GLN A O 1
ATOM 846 N N . LEU A 1 108 ? 7.407 8.002 2.077 1.00 91.94 108 LEU A N 1
ATOM 847 C CA . LEU A 1 108 ? 7.241 7.614 3.474 1.00 91.94 108 LEU A CA 1
ATOM 848 C C . LEU A 1 108 ? 6.756 8.806 4.335 1.00 91.94 108 LEU A C 1
ATOM 850 O O . LEU A 1 108 ? 6.837 9.960 3.919 1.00 91.94 108 LEU A O 1
ATOM 854 N N . PRO A 1 109 ? 6.194 8.555 5.531 1.00 91.25 109 PRO A N 1
ATOM 855 C CA . PRO A 1 109 ? 5.674 7.267 6.000 1.00 91.25 109 PRO A CA 1
ATOM 856 C C . PRO A 1 109 ? 4.487 6.762 5.157 1.00 91.25 109 PRO A C 1
ATOM 858 O O . PRO A 1 109 ? 3.711 7.556 4.635 1.00 91.25 109 PRO A O 1
ATOM 861 N N . LEU A 1 110 ? 4.311 5.434 5.081 1.00 92.25 110 LEU A N 1
ATOM 862 C CA . LEU A 1 110 ? 3.151 4.798 4.434 1.00 92.25 110 LEU A CA 1
ATOM 863 C C . LEU A 1 110 ? 1.901 5.002 5.299 1.00 92.25 110 LEU A C 1
ATOM 865 O O . LEU A 1 110 ? 1.667 4.256 6.249 1.00 92.25 110 LEU A O 1
ATOM 869 N N . ASP A 1 111 ? 1.145 6.061 5.039 1.00 92.94 111 ASP A N 1
ATOM 870 C CA . ASP A 1 111 ? -0.016 6.499 5.828 1.00 92.94 111 ASP A CA 1
ATOM 871 C C . ASP A 1 111 ? -1.336 6.500 5.046 1.00 92.94 111 ASP A C 1
ATOM 873 O O . ASP A 1 111 ? -2.378 6.804 5.615 1.00 92.94 111 ASP A O 1
ATOM 877 N N . GLY A 1 112 ? -1.308 6.118 3.769 1.00 94.88 112 GLY A N 1
ATOM 878 C CA . GLY A 1 112 ? -2.485 6.111 2.904 1.00 94.88 112 GLY A CA 1
ATOM 879 C C . GLY A 1 112 ? -2.857 7.475 2.330 1.00 94.88 112 GLY A C 1
ATOM 880 O O . GLY A 1 112 ? -3.898 7.583 1.688 1.00 94.88 112 GLY A O 1
ATOM 881 N N . ASN A 1 113 ? -2.031 8.510 2.522 1.00 95.31 113 ASN A N 1
ATOM 882 C CA . ASN A 1 113 ? -2.267 9.812 1.912 1.00 95.31 113 ASN A CA 1
ATOM 883 C C . ASN A 1 113 ? -2.174 9.697 0.375 1.00 95.31 113 ASN A C 1
ATOM 885 O O . ASN A 1 113 ? -1.102 9.370 -0.151 1.00 95.31 113 ASN A O 1
ATOM 889 N N . PRO A 1 114 ? -3.245 10.016 -0.375 1.00 94.31 114 PRO A N 1
ATOM 890 C CA . PRO A 1 114 ? -3.249 9.859 -1.829 1.00 94.31 114 PRO A CA 1
ATOM 891 C C . PRO A 1 114 ? -2.256 10.793 -2.533 1.00 94.31 114 PRO A C 1
ATOM 893 O O . PRO A 1 114 ? -1.773 10.470 -3.615 1.00 94.31 114 PRO A O 1
ATOM 896 N N . ASN A 1 115 ? -1.882 11.915 -1.908 1.00 95.50 115 ASN A N 1
ATOM 897 C CA . ASN A 1 115 ? -0.939 12.884 -2.472 1.00 95.50 115 ASN A CA 1
ATOM 898 C C . ASN A 1 115 ? 0.534 12.483 -2.285 1.00 95.50 115 ASN A C 1
ATOM 900 O O . ASN A 1 115 ? 1.418 13.136 -2.834 1.00 95.50 115 ASN A O 1
ATOM 904 N N . LYS A 1 116 ? 0.810 11.408 -1.533 1.00 95.31 116 LYS A N 1
ATOM 905 C CA . LYS A 1 116 ? 2.161 10.860 -1.335 1.00 95.31 116 LYS A CA 1
ATOM 906 C C . LYS A 1 116 ? 2.556 9.831 -2.382 1.00 95.31 116 LYS A C 1
ATOM 908 O O . LYS A 1 116 ? 3.588 9.180 -2.239 1.00 95.31 116 LYS A O 1
ATOM 913 N N . CYS A 1 117 ? 1.755 9.634 -3.424 1.00 95.31 117 CYS A N 1
ATOM 914 C CA . CYS A 1 117 ? 2.045 8.625 -4.427 1.00 95.31 117 CYS A CA 1
ATOM 915 C C . CYS A 1 117 ? 1.735 9.086 -5.847 1.00 95.31 117 CYS A C 1
ATOM 917 O O . CYS A 1 117 ? 0.856 9.906 -6.090 1.00 95.31 117 CYS A O 1
ATOM 919 N N . MET A 1 118 ? 2.459 8.506 -6.797 1.00 95.56 118 MET A N 1
ATOM 920 C CA . MET A 1 118 ? 2.202 8.640 -8.229 1.00 95.56 118 MET A CA 1
ATOM 921 C C . MET A 1 118 ? 2.284 7.270 -8.894 1.00 95.56 118 MET A C 1
ATOM 923 O O . MET A 1 118 ? 2.951 6.372 -8.379 1.00 95.56 118 MET A O 1
ATOM 927 N N . GLY A 1 119 ? 1.651 7.118 -10.054 1.00 95.81 119 GLY A N 1
ATOM 928 C CA . GLY A 1 119 ? 1.763 5.935 -10.906 1.00 95.81 119 GLY A CA 1
ATOM 929 C C . GLY A 1 119 ? 1.846 6.326 -12.381 1.00 95.81 119 GLY A C 1
ATOM 930 O O . GLY A 1 119 ? 1.249 7.315 -12.799 1.00 95.81 119 GLY A O 1
ATOM 931 N N . LEU A 1 120 ? 2.595 5.560 -13.169 1.00 96.38 120 LEU A N 1
ATOM 932 C CA . LEU A 1 120 ? 2.681 5.685 -14.623 1.00 96.38 120 LEU A CA 1
ATOM 933 C C . LEU A 1 120 ? 2.632 4.308 -15.285 1.00 96.38 120 LEU A C 1
ATOM 935 O O . LEU A 1 120 ? 2.923 3.291 -14.658 1.00 96.38 120 LEU A O 1
ATOM 939 N N . ILE A 1 121 ? 2.276 4.272 -16.568 1.00 97.06 121 ILE A N 1
ATOM 940 C CA . ILE A 1 121 ? 2.318 3.048 -17.374 1.00 97.06 121 ILE A CA 1
ATOM 941 C C . ILE A 1 121 ? 3.759 2.836 -17.848 1.00 97.06 121 ILE A C 1
ATOM 943 O O . ILE A 1 121 ? 4.238 3.574 -18.705 1.00 97.06 121 ILE A O 1
ATOM 947 N N . ALA A 1 122 ? 4.440 1.834 -17.293 1.00 97.06 122 ALA A N 1
ATOM 948 C CA . ALA A 1 122 ? 5.828 1.516 -17.626 1.00 97.06 122 ALA A CA 1
ATOM 949 C C . ALA A 1 122 ? 5.964 0.501 -18.769 1.00 97.06 122 ALA A C 1
ATOM 951 O O . ALA A 1 122 ? 6.953 0.532 -19.496 1.00 97.06 122 ALA A O 1
ATOM 952 N N . HIS A 1 123 ? 4.987 -0.393 -18.933 1.00 97.00 123 HIS A N 1
ATOM 953 C CA . HIS A 1 123 ? 4.976 -1.444 -19.957 1.00 97.00 123 HIS A CA 1
ATOM 954 C C . HIS A 1 123 ? 3.568 -1.58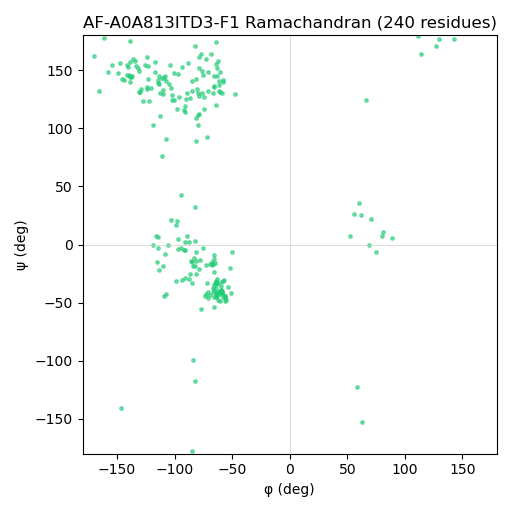5 -20.572 1.00 97.00 123 HIS A C 1
ATOM 956 O O . HIS A 1 123 ? 2.588 -1.209 -19.940 1.00 97.00 123 HIS A O 1
ATOM 962 N N . PRO A 1 124 ? 3.393 -2.119 -21.794 1.00 94.69 124 PRO A N 1
ATOM 963 C CA . PRO A 1 124 ? 2.067 -2.458 -22.332 1.00 94.69 124 PRO A CA 1
ATOM 964 C C . PRO A 1 124 ? 1.383 -3.628 -21.601 1.00 94.69 124 PRO A C 1
ATOM 966 O O . PRO A 1 124 ? 0.181 -3.829 -21.773 1.00 94.69 124 PRO A O 1
ATOM 969 N N . GLY A 1 125 ? 2.128 -4.396 -20.800 1.00 94.31 125 GLY A N 1
ATOM 970 C CA . GLY A 1 125 ? 1.640 -5.553 -20.051 1.00 94.31 125 GLY A CA 1
ATOM 971 C C . GLY A 1 125 ? 2.362 -5.721 -18.715 1.00 94.31 125 GLY A C 1
ATOM 972 O O . GLY A 1 125 ? 2.630 -4.738 -18.036 1.00 94.31 125 GLY A O 1
ATOM 973 N N . GLN A 1 126 ? 2.657 -6.968 -18.343 1.00 95.88 126 GLN A N 1
ATOM 974 C CA . GLN A 1 126 ? 3.248 -7.336 -17.051 1.00 95.88 126 GLN A CA 1
ATOM 975 C C . GLN A 1 126 ? 4.635 -6.714 -16.821 1.00 95.88 126 GLN A C 1
ATOM 977 O O . GLN A 1 126 ? 5.506 -6.802 -17.687 1.00 95.88 126 GLN A O 1
ATOM 982 N N . ILE A 1 127 ? 4.868 -6.215 -15.609 1.00 97.00 127 ILE A N 1
ATOM 983 C CA . ILE A 1 127 ? 6.191 -5.909 -15.063 1.00 97.00 127 ILE A CA 1
ATOM 984 C C . ILE A 1 127 ? 6.697 -7.151 -14.323 1.00 97.00 127 ILE A C 1
ATOM 986 O O . ILE A 1 127 ? 6.141 -7.579 -13.306 1.00 97.00 127 ILE A O 1
ATOM 990 N N . SER A 1 128 ? 7.764 -7.755 -14.839 1.00 96.00 128 SER A N 1
ATOM 991 C CA . SER A 1 128 ? 8.350 -8.982 -14.294 1.00 96.00 128 SER A CA 1
ATOM 992 C C . SER A 1 128 ? 9.337 -8.704 -13.155 1.00 96.00 128 SER A C 1
ATOM 994 O O . SER A 1 128 ? 9.403 -9.480 -12.196 1.00 96.00 128 SER A O 1
ATOM 996 N N . ALA A 1 129 ? 10.052 -7.577 -13.209 1.00 96.50 129 ALA A N 1
ATOM 997 C CA . ALA A 1 129 ? 10.998 -7.152 -12.181 1.00 96.50 129 ALA A CA 1
ATOM 998 C C . ALA A 1 129 ? 11.180 -5.629 -12.160 1.00 96.50 129 ALA A C 1
ATOM 1000 O O . ALA A 1 129 ? 11.012 -4.961 -13.180 1.00 96.50 129 ALA A O 1
ATOM 1001 N N . ILE A 1 130 ? 11.568 -5.108 -10.993 1.00 97.75 130 ILE A N 1
ATOM 1002 C CA . ILE A 1 130 ? 12.007 -3.722 -10.809 1.00 97.75 130 ILE A CA 1
ATOM 1003 C C . ILE A 1 130 ? 13.323 -3.691 -10.034 1.00 97.75 130 ILE A C 1
ATOM 1005 O O . ILE A 1 130 ? 13.566 -4.557 -9.193 1.00 97.75 130 ILE A O 1
ATOM 1009 N N . SER A 1 131 ? 14.156 -2.689 -10.294 1.00 96.88 131 SER A N 1
ATOM 1010 C CA . SER A 1 131 ? 15.350 -2.388 -9.501 1.00 96.88 131 SER A CA 1
ATOM 1011 C C . SER A 1 131 ? 15.609 -0.890 -9.501 1.00 96.88 131 SER A C 1
ATOM 1013 O O . SER A 1 131 ? 15.223 -0.189 -10.432 1.00 96.88 131 SER A O 1
ATOM 1015 N N . VAL A 1 132 ? 16.311 -0.412 -8.481 1.00 96.06 132 VAL A N 1
ATOM 1016 C CA . VAL A 1 132 ? 16.859 0.945 -8.432 1.00 96.06 132 VAL A CA 1
ATOM 1017 C C . VAL A 1 132 ? 18.381 0.846 -8.455 1.00 96.06 132 VAL A C 1
ATOM 1019 O O . VAL A 1 132 ? 18.954 -0.126 -7.947 1.00 96.06 132 VAL A O 1
ATOM 1022 N N . ASP A 1 133 ? 19.034 1.800 -9.112 1.00 94.75 133 ASP A N 1
ATOM 1023 C CA . ASP A 1 133 ? 20.487 1.912 -9.103 1.00 94.75 133 ASP A CA 1
ATOM 1024 C C . ASP A 1 133 ? 21.023 2.222 -7.690 1.00 94.75 133 ASP A C 1
ATOM 1026 O O . ASP A 1 133 ? 20.278 2.431 -6.735 1.00 94.75 133 ASP A O 1
ATOM 1030 N N . TYR A 1 134 ? 22.344 2.226 -7.521 1.00 89.81 134 TYR A N 1
ATOM 1031 C CA . TYR A 1 134 ? 22.934 2.459 -6.200 1.00 89.81 134 TYR A CA 1
ATOM 1032 C C . TYR A 1 134 ? 22.659 3.874 -5.664 1.00 89.81 134 TYR A C 1
ATOM 1034 O O . TYR A 1 134 ? 22.526 4.044 -4.455 1.00 89.81 134 TYR A O 1
ATOM 1042 N N . GLN A 1 135 ? 22.579 4.880 -6.543 1.00 88.75 135 GLN A N 1
ATOM 1043 C CA . GLN A 1 135 ? 22.440 6.282 -6.143 1.00 88.75 135 GLN A CA 1
ATOM 1044 C C . GLN A 1 135 ? 20.980 6.742 -6.024 1.00 88.75 135 GLN A C 1
ATOM 1046 O O . GLN A 1 135 ? 20.745 7.877 -5.612 1.00 88.75 135 GLN A O 1
ATOM 1051 N N . GLY A 1 136 ? 20.003 5.899 -6.373 1.00 91.94 136 GLY A N 1
ATOM 1052 C CA . GLY A 1 136 ? 18.587 6.270 -6.346 1.00 91.94 136 GLY A CA 1
ATOM 1053 C C . GLY A 1 136 ? 18.189 7.274 -7.431 1.00 91.94 136 GLY A C 1
ATOM 1054 O O . GLY A 1 136 ? 17.203 7.988 -7.270 1.00 91.94 136 GLY A O 1
ATOM 1055 N N . GLN A 1 137 ? 18.965 7.364 -8.512 1.00 94.56 137 GLN A N 1
ATOM 1056 C CA . GLN A 1 137 ? 18.718 8.263 -9.643 1.00 94.56 137 GLN A CA 1
ATOM 1057 C C . GLN A 1 137 ? 17.938 7.582 -10.761 1.00 94.56 137 GLN A C 1
ATOM 1059 O O . GLN A 1 137 ? 17.185 8.245 -11.472 1.00 94.56 137 GLN A O 1
ATOM 1064 N N . TYR A 1 138 ? 18.114 6.272 -10.930 1.00 97.56 138 TYR A N 1
ATOM 1065 C CA . TYR A 1 138 ? 17.504 5.525 -12.017 1.00 97.56 138 TYR A CA 1
ATOM 1066 C C . TYR A 1 138 ? 16.766 4.291 -11.516 1.00 97.56 138 TYR A C 1
ATOM 1068 O O . TYR A 1 138 ? 17.294 3.490 -10.745 1.00 97.56 138 TYR A O 1
ATOM 1076 N N . ALA A 1 139 ? 15.551 4.108 -12.025 1.00 98.00 139 ALA A N 1
ATOM 1077 C CA . ALA A 1 139 ? 14.810 2.864 -11.901 1.00 98.00 139 ALA A CA 1
ATOM 1078 C C . ALA A 1 139 ? 14.922 2.056 -13.195 1.00 98.00 139 ALA A C 1
ATOM 1080 O O . ALA A 1 139 ? 14.954 2.606 -14.295 1.00 98.00 139 ALA A O 1
ATOM 1081 N N . PHE A 1 140 ? 14.923 0.739 -13.054 1.00 98.25 140 PHE A N 1
ATOM 1082 C CA . PHE A 1 140 ? 14.882 -0.213 -14.151 1.00 98.25 140 PHE A CA 1
ATOM 1083 C C . PHE A 1 140 ? 13.643 -1.080 -14.001 1.00 98.25 140 PHE A C 1
ATOM 1085 O O . PHE A 1 140 ? 13.362 -1.576 -12.908 1.00 98.25 140 PHE A O 1
ATOM 1092 N N . THR A 1 141 ? 12.925 -1.284 -15.099 1.00 98.25 141 THR A N 1
ATOM 1093 C CA . THR A 1 141 ? 11.792 -2.209 -15.164 1.00 98.25 141 THR A CA 1
ATOM 1094 C C . THR A 1 141 ? 12.020 -3.224 -16.266 1.00 98.25 141 THR A C 1
ATOM 1096 O O . THR A 1 141 ? 12.434 -2.864 -17.366 1.00 98.25 141 THR A O 1
ATOM 1099 N N . CYS A 1 142 ? 11.742 -4.491 -15.975 1.00 97.94 142 CYS A N 1
ATOM 1100 C CA . CYS A 1 142 ? 11.715 -5.549 -16.976 1.00 97.94 142 CYS A CA 1
ATOM 1101 C C . CYS A 1 142 ? 10.261 -5.863 -17.311 1.00 97.94 142 CYS A C 1
ATOM 1103 O O . CYS A 1 142 ? 9.461 -6.135 -16.410 1.00 97.94 142 CYS A O 1
ATOM 1105 N N . GLY A 1 143 ? 9.929 -5.867 -18.595 1.00 96.19 143 GLY A N 1
ATOM 1106 C CA . GLY A 1 143 ? 8.636 -6.336 -19.055 1.00 96.19 143 GLY A CA 1
ATOM 1107 C C . GLY A 1 143 ? 8.563 -7.859 -19.059 1.00 96.19 143 GLY A C 1
ATOM 1108 O O . GLY A 1 143 ? 9.566 -8.566 -18.927 1.00 96.19 143 GLY A O 1
ATOM 1109 N N . GLY A 1 144 ? 7.343 -8.376 -19.136 1.00 94.25 144 GLY A N 1
ATOM 1110 C CA . GLY A 1 144 ? 7.077 -9.796 -19.330 1.00 94.25 144 GLY A CA 1
ATOM 1111 C C . GLY A 1 144 ? 7.138 -10.147 -20.813 1.00 94.25 144 GLY A C 1
ATOM 1112 O O . GLY A 1 144 ? 8.204 -10.309 -21.399 1.00 94.25 144 GLY A O 1
ATOM 1113 N N . SER A 1 145 ? 5.968 -10.239 -21.439 1.00 94.19 145 SER A N 1
ATOM 1114 C CA . SER A 1 145 ? 5.819 -10.655 -22.838 1.00 94.19 145 SER A CA 1
ATOM 1115 C C . SER A 1 145 ? 6.354 -9.659 -23.868 1.00 94.19 145 SER A C 1
ATOM 1117 O O . SER A 1 145 ? 6.530 -10.039 -25.021 1.00 94.19 145 SER A O 1
ATOM 1119 N N . ASP A 1 146 ? 6.578 -8.397 -23.492 1.00 94.62 146 ASP A N 1
ATOM 1120 C CA . ASP A 1 146 ? 7.145 -7.402 -24.410 1.00 94.62 146 ASP A CA 1
ATOM 1121 C C . ASP A 1 146 ? 8.669 -7.538 -24.583 1.00 94.62 146 ASP A C 1
ATOM 1123 O O . ASP A 1 146 ? 9.217 -6.972 -25.525 1.00 94.62 146 ASP A O 1
ATOM 1127 N N . LEU A 1 147 ? 9.336 -8.323 -23.722 1.00 94.81 147 LEU A N 1
ATOM 1128 C CA . LEU A 1 147 ? 10.781 -8.581 -23.744 1.00 94.81 147 LEU A CA 1
ATOM 1129 C C . LEU A 1 147 ? 11.648 -7.308 -23.692 1.00 94.81 147 LEU A C 1
ATOM 1131 O O . LEU A 1 147 ? 12.781 -7.303 -24.175 1.00 94.81 147 LEU A O 1
ATOM 1135 N N . THR A 1 148 ? 11.128 -6.227 -23.109 1.00 96.69 148 THR A N 1
ATOM 1136 C CA . THR A 1 148 ? 11.819 -4.937 -23.003 1.00 96.69 148 THR A CA 1
ATOM 1137 C C . THR A 1 148 ? 12.361 -4.682 -21.600 1.00 96.69 148 THR A C 1
ATOM 1139 O O . THR A 1 148 ? 11.842 -5.184 -20.601 1.00 96.69 148 THR A O 1
ATOM 1142 N N . VAL A 1 149 ? 13.408 -3.859 -21.525 1.00 97.81 149 VAL A N 1
ATOM 1143 C CA . VAL A 1 149 ? 13.894 -3.267 -20.278 1.00 97.81 149 VAL A CA 1
ATOM 1144 C C . VAL A 1 149 ? 13.873 -1.758 -20.447 1.00 97.81 149 VAL A C 1
ATOM 1146 O O . VAL A 1 149 ? 14.497 -1.239 -21.372 1.00 97.81 149 VAL A O 1
ATOM 1149 N N . ASN A 1 150 ? 13.176 -1.067 -19.551 1.00 98.19 150 ASN A N 1
ATOM 1150 C CA . ASN A 1 150 ? 13.086 0.388 -19.556 1.00 98.19 150 ASN A CA 1
ATOM 1151 C C . ASN A 1 150 ? 13.914 0.969 -18.407 1.00 98.19 150 ASN A C 1
ATOM 1153 O O . ASN A 1 150 ? 13.935 0.420 -17.303 1.00 98.19 150 ASN A O 1
ATOM 1157 N N . GLN A 1 151 ? 14.586 2.087 -18.678 1.00 98.12 151 GLN A N 1
ATOM 1158 C CA . GLN A 1 151 ? 15.299 2.888 -17.688 1.00 98.12 151 GLN A CA 1
ATOM 1159 C C . GLN A 1 151 ? 14.551 4.205 -17.485 1.00 98.12 151 GLN A C 1
ATOM 1161 O O . GLN A 1 151 ? 14.202 4.886 -18.449 1.00 98.12 151 GLN A O 1
ATOM 1166 N N . TRP A 1 152 ? 14.350 4.576 -16.227 1.00 97.94 152 TRP A N 1
ATOM 1167 C CA . TRP A 1 152 ? 13.578 5.742 -15.815 1.00 97.94 152 TRP A CA 1
ATOM 1168 C C . TRP A 1 152 ? 14.442 6.644 -14.951 1.00 97.94 152 TRP A C 1
ATOM 1170 O O . TRP A 1 152 ? 15.096 6.156 -14.034 1.00 97.94 152 TRP A O 1
ATOM 1180 N N . LEU A 1 153 ? 14.427 7.948 -15.217 1.00 97.56 153 LEU A N 1
ATOM 1181 C CA . LEU A 1 153 ? 14.978 8.934 -14.291 1.00 97.56 153 LEU A CA 1
ATOM 1182 C C . LEU A 1 153 ? 13.992 9.129 -13.131 1.00 97.56 153 LEU A C 1
ATOM 1184 O O . LEU A 1 153 ? 12.802 9.339 -13.366 1.00 97.56 153 LEU A O 1
ATOM 1188 N N . ILE A 1 154 ? 14.482 9.056 -11.897 1.00 96.38 154 ILE A N 1
ATOM 1189 C CA . ILE A 1 154 ? 13.683 9.257 -10.688 1.00 96.38 154 ILE A CA 1
ATOM 1190 C C . ILE A 1 154 ? 13.759 10.734 -10.293 1.00 96.38 154 ILE A C 1
ATOM 1192 O O . ILE A 1 154 ? 14.820 11.224 -9.914 1.00 96.38 154 ILE A O 1
ATOM 1196 N N . ASP A 1 155 ? 12.620 11.424 -10.341 1.00 94.50 155 ASP A N 1
ATOM 1197 C CA . ASP A 1 155 ? 12.449 12.758 -9.762 1.00 94.50 155 ASP A CA 1
ATOM 1198 C C . ASP A 1 155 ? 11.353 12.718 -8.678 1.00 94.50 155 ASP A C 1
ATOM 1200 O O . ASP A 1 155 ? 10.165 12.653 -9.006 1.00 94.50 155 ASP A O 1
ATOM 1204 N N . PRO A 1 156 ? 11.720 12.710 -7.383 1.00 93.31 156 PRO A N 1
ATOM 1205 C CA . PRO A 1 156 ? 10.759 12.638 -6.284 1.00 93.31 156 PRO A CA 1
ATOM 1206 C C . PRO A 1 156 ? 10.120 13.991 -5.933 1.00 93.31 156 PRO A C 1
ATOM 1208 O O . PRO A 1 156 ? 9.117 14.019 -5.215 1.00 93.31 156 PRO A O 1
ATOM 1211 N N . GLN A 1 157 ? 10.673 15.115 -6.408 1.00 93.75 157 GLN A N 1
ATOM 1212 C CA . GLN A 1 157 ? 10.240 16.457 -5.997 1.00 93.75 157 GLN A CA 1
ATOM 1213 C C . GLN A 1 157 ? 8.761 16.741 -6.291 1.00 93.75 157 GLN A C 1
ATOM 1215 O O . GLN A 1 157 ? 8.086 17.290 -5.418 1.00 93.75 157 GLN A O 1
ATOM 1220 N N . PRO A 1 158 ? 8.194 16.342 -7.447 1.00 94.94 158 PRO A N 1
ATOM 1221 C CA . PRO A 1 158 ? 6.770 16.523 -7.699 1.00 94.94 158 PRO A CA 1
ATOM 1222 C C . PRO A 1 158 ? 5.884 15.821 -6.663 1.00 94.94 158 PRO A C 1
ATOM 1224 O O . PRO A 1 158 ? 4.897 16.402 -6.223 1.00 94.94 158 PRO A O 1
ATOM 1227 N N . VAL A 1 159 ? 6.247 14.609 -6.229 1.00 94.94 159 VAL A N 1
ATOM 1228 C CA . VAL A 1 159 ? 5.488 13.862 -5.210 1.00 94.94 159 VAL A CA 1
ATOM 1229 C C . VAL A 1 159 ? 5.609 14.527 -3.844 1.00 94.94 159 VAL A C 1
ATOM 1231 O O . VAL A 1 159 ? 4.597 14.718 -3.177 1.00 94.94 159 VAL A O 1
ATOM 1234 N N . ALA A 1 160 ? 6.816 14.953 -3.460 1.00 94.06 160 ALA A N 1
ATOM 1235 C CA . ALA A 1 160 ? 7.025 15.698 -2.218 1.00 94.06 160 ALA A CA 1
ATOM 1236 C C . ALA A 1 160 ? 6.181 16.987 -2.184 1.00 94.06 160 ALA A C 1
ATOM 1238 O O . ALA A 1 160 ? 5.486 17.263 -1.206 1.00 94.06 160 ALA A O 1
ATOM 1239 N N . ASN A 1 161 ? 6.176 17.744 -3.285 1.00 94.88 161 ASN A N 1
ATOM 1240 C CA . ASN A 1 161 ? 5.389 18.968 -3.412 1.00 94.88 161 ASN A CA 1
ATOM 1241 C C . ASN A 1 161 ? 3.882 18.688 -3.348 1.00 94.88 161 ASN A C 1
ATOM 1243 O O . ASN A 1 161 ? 3.164 19.407 -2.655 1.00 94.88 161 ASN A O 1
ATOM 1247 N N . MET A 1 162 ? 3.398 17.631 -4.012 1.00 94.44 162 MET A N 1
ATOM 1248 C CA . MET A 1 162 ? 1.995 17.209 -3.914 1.00 94.44 162 MET A CA 1
ATOM 1249 C C . MET A 1 162 ? 1.618 16.821 -2.485 1.00 94.44 162 MET A C 1
ATOM 1251 O O . MET A 1 162 ? 0.551 17.219 -2.026 1.00 94.44 162 MET A O 1
ATOM 1255 N N . SER A 1 163 ? 2.487 16.118 -1.754 1.00 93.88 163 SER A N 1
ATOM 1256 C CA . SER A 1 163 ? 2.234 15.785 -0.349 1.00 93.88 163 SER A CA 1
ATOM 1257 C C . SER A 1 163 ? 2.062 17.035 0.516 1.00 93.88 163 SER A C 1
ATOM 1259 O O . SER A 1 163 ? 1.208 17.036 1.396 1.00 93.88 163 SER A O 1
ATOM 1261 N N . ILE A 1 164 ? 2.850 18.089 0.276 1.00 93.19 164 ILE A N 1
ATOM 1262 C CA . ILE A 1 164 ? 2.769 19.355 1.025 1.00 93.19 164 ILE A CA 1
ATOM 1263 C C . ILE A 1 164 ? 1.519 20.149 0.623 1.00 93.19 164 ILE A C 1
ATOM 1265 O O . ILE A 1 164 ? 0.802 20.666 1.475 1.00 93.19 164 ILE A O 1
ATOM 1269 N N . MET A 1 165 ? 1.234 20.237 -0.678 1.00 94.38 165 MET A N 1
ATOM 1270 C CA . MET A 1 165 ? 0.067 20.951 -1.211 1.00 94.38 165 MET A CA 1
ATOM 1271 C C . MET A 1 165 ? -1.257 20.212 -0.967 1.00 94.38 165 MET A C 1
ATOM 1273 O O . MET A 1 165 ? -2.326 20.807 -1.080 1.00 94.38 165 MET A O 1
ATOM 1277 N N . GLY A 1 166 ? -1.194 18.914 -0.665 1.00 91.38 166 GLY A N 1
ATOM 1278 C CA . GLY A 1 166 ? -2.345 18.029 -0.506 1.00 91.38 166 GLY A CA 1
ATOM 1279 C C . GLY A 1 166 ? -3.228 18.346 0.699 1.00 91.38 166 GLY A C 1
ATOM 1280 O O . GLY A 1 166 ? -4.384 17.909 0.714 1.00 91.38 166 GLY A O 1
ATOM 1281 N N . GLY A 1 167 ? -2.702 19.126 1.647 1.00 92.75 167 GLY A N 1
ATOM 1282 C CA . GLY A 1 167 ? -3.349 19.500 2.899 1.00 92.75 167 GLY A CA 1
ATOM 1283 C C . GLY A 1 167 ? -2.674 18.867 4.114 1.00 92.75 167 GLY A C 1
ATOM 1284 O O . GLY A 1 167 ? -1.699 18.121 3.995 1.00 92.75 167 GLY A O 1
ATOM 1285 N N . SER A 1 168 ? -3.205 19.164 5.295 1.00 91.25 168 SER A N 1
ATOM 1286 C CA . SER A 1 168 ? -2.702 18.653 6.574 1.00 91.25 168 SER A CA 1
ATOM 1287 C C . SER A 1 168 ? -3.786 17.919 7.366 1.00 91.25 168 SER A C 1
ATOM 1289 O O . SER A 1 168 ? -4.978 18.055 7.097 1.00 91.25 168 SER A O 1
ATOM 1291 N N . GLY A 1 169 ? -3.377 17.101 8.339 1.00 92.12 169 GLY A N 1
ATOM 1292 C CA . GLY A 1 169 ? -4.314 16.329 9.157 1.00 92.12 169 GLY A CA 1
ATOM 1293 C C . GLY A 1 169 ? -5.189 15.407 8.304 1.00 92.12 169 GLY A C 1
ATOM 1294 O O . GLY A 1 169 ? -4.672 14.574 7.562 1.00 92.12 169 GLY A O 1
ATOM 1295 N N . ILE A 1 170 ? -6.511 15.562 8.413 1.00 91.81 170 ILE A N 1
ATOM 1296 C CA . ILE A 1 170 ? -7.482 14.721 7.701 1.00 91.81 170 ILE A CA 1
ATOM 1297 C C . ILE A 1 170 ? -7.781 15.190 6.269 1.00 91.81 170 ILE A C 1
ATOM 1299 O O . ILE A 1 170 ? -8.324 14.411 5.489 1.00 91.81 170 ILE A O 1
ATOM 1303 N N . GLU A 1 171 ? -7.419 16.425 5.897 1.00 93.31 171 GLU A N 1
ATOM 1304 C CA . GLU A 1 171 ? -7.791 17.041 4.609 1.00 93.31 171 GLU A CA 1
ATOM 1305 C C . GLU A 1 171 ? -7.469 16.167 3.380 1.00 93.31 171 GLU A C 1
ATOM 1307 O O . GLU A 1 171 ? -8.316 16.063 2.485 1.00 93.31 171 GLU A O 1
ATOM 1312 N N . PRO A 1 172 ? -6.305 15.482 3.300 1.00 94.12 172 PRO A N 1
ATOM 1313 C CA . PRO A 1 172 ? -6.011 14.605 2.168 1.00 94.12 172 PRO A CA 1
ATOM 1314 C C . PRO A 1 172 ? -6.964 13.411 2.051 1.00 94.12 172 PRO A C 1
ATOM 1316 O O . PRO A 1 172 ? -7.221 12.939 0.946 1.00 94.12 172 PRO A O 1
ATOM 1319 N N . PHE A 1 173 ? -7.472 12.921 3.182 1.00 94.50 173 PHE A N 1
ATOM 1320 C CA . PHE A 1 173 ? -8.279 11.707 3.279 1.00 94.50 173 PHE A CA 1
ATOM 1321 C C . PHE A 1 173 ? -9.762 11.982 3.053 1.00 94.50 173 PHE A C 1
ATOM 1323 O O . PHE A 1 173 ? -10.449 11.140 2.487 1.00 94.50 173 PHE A O 1
ATOM 1330 N N . VAL A 1 174 ? -10.248 13.179 3.399 1.00 93.38 174 VAL A N 1
ATOM 1331 C CA . VAL A 1 174 ? -11.630 13.598 3.102 1.00 93.38 174 VAL A CA 1
ATOM 1332 C C . VAL A 1 174 ? -11.915 13.536 1.597 1.00 93.38 174 VAL A C 1
ATOM 1334 O O . VAL A 1 174 ? -13.014 13.194 1.185 1.00 93.38 174 VAL A O 1
ATOM 1337 N N . LYS A 1 175 ? -10.904 13.766 0.752 1.00 87.69 175 LYS A N 1
ATOM 1338 C CA . LYS A 1 175 ? -11.024 13.645 -0.713 1.00 87.69 175 LYS A CA 1
ATOM 1339 C C . LYS A 1 175 ? -11.236 12.208 -1.206 1.00 87.69 175 LYS A C 1
ATOM 1341 O O . LYS A 1 175 ? -11.620 12.025 -2.356 1.00 87.69 175 LYS A O 1
ATOM 1346 N N . LEU A 1 176 ? -10.945 11.203 -0.377 1.00 91.38 176 LEU A N 1
ATOM 1347 C CA . LEU A 1 176 ? -11.207 9.790 -0.676 1.00 91.38 176 LEU A CA 1
ATOM 1348 C C . LEU A 1 176 ? -12.632 9.371 -0.304 1.00 91.38 176 LEU A C 1
ATOM 1350 O O . LEU A 1 176 ? -13.078 8.297 -0.699 1.00 91.38 176 LEU A O 1
ATOM 1354 N N . VAL A 1 177 ? -13.323 10.201 0.472 1.00 92.94 177 VAL A N 1
ATOM 1355 C CA . VAL A 1 177 ? -14.695 9.974 0.902 1.00 92.94 177 VAL A CA 1
ATOM 1356 C C . VAL A 1 177 ? -15.639 10.376 -0.224 1.00 92.94 177 VAL A C 1
ATOM 1358 O O . VAL A 1 177 ? -15.493 11.451 -0.808 1.00 92.94 177 VAL A O 1
ATOM 1361 N N . ASP A 1 178 ? -16.623 9.528 -0.519 1.00 90.81 178 ASP A N 1
ATOM 1362 C CA . ASP A 1 178 ? -17.634 9.855 -1.521 1.00 90.81 178 ASP A CA 1
ATOM 1363 C C . ASP A 1 178 ? -18.434 11.103 -1.109 1.00 90.81 178 ASP A C 1
ATOM 1365 O O . ASP A 1 178 ? -18.852 11.248 0.040 1.00 90.81 178 ASP A O 1
ATOM 1369 N N . GLY A 1 179 ? -18.592 12.041 -2.041 1.00 92.12 179 GLY A N 1
ATOM 1370 C CA . GLY A 1 179 ? -19.162 13.367 -1.778 1.00 92.12 179 GLY A CA 1
ATOM 1371 C C . GLY A 1 179 ? -18.243 14.359 -1.043 1.00 92.12 179 GLY A C 1
ATOM 1372 O O . GLY A 1 179 ? -18.592 15.534 -0.953 1.00 92.12 179 GLY A O 1
ATOM 1373 N N . GLY A 1 180 ? -17.060 13.945 -0.579 1.00 93.12 180 GLY A N 1
ATOM 1374 C CA . GLY A 1 180 ? -16.104 14.819 0.106 1.00 93.12 180 GLY A CA 1
ATOM 1375 C C . GLY A 1 180 ? -16.632 15.399 1.424 1.00 93.12 180 GLY A C 1
ATOM 1376 O O . GLY A 1 180 ? -17.477 14.806 2.086 1.00 93.12 180 GLY A O 1
ATOM 1377 N N . GLU A 1 181 ? -16.126 16.572 1.817 1.00 92.19 181 GLU A N 1
ATOM 1378 C CA . GLU A 1 181 ? -16.455 1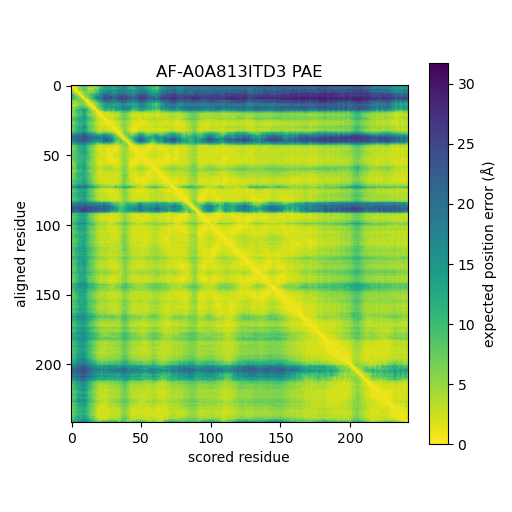7.215 3.104 1.00 92.19 181 GLU A CA 1
ATOM 1379 C C . GLU A 1 181 ? -17.934 17.619 3.224 1.00 92.19 181 GLU A C 1
ATOM 1381 O O . GLU A 1 181 ? -18.514 17.572 4.310 1.00 92.19 181 GLU A O 1
ATOM 1386 N N . ASP A 1 182 ? -18.546 17.983 2.099 1.00 93.56 182 ASP A N 1
ATOM 1387 C CA . ASP A 1 182 ? -19.951 18.390 2.014 1.00 93.56 182 ASP A CA 1
ATOM 1388 C C . ASP A 1 182 ? -20.893 17.202 1.724 1.00 93.56 182 ASP A C 1
ATOM 1390 O O . ASP A 1 182 ? -22.100 17.385 1.554 1.00 93.56 182 ASP A O 1
ATOM 1394 N N . GLY A 1 183 ? -20.352 15.982 1.635 1.00 94.50 183 GLY A N 1
ATOM 1395 C CA . GLY A 1 183 ? -21.105 14.769 1.339 1.00 94.50 183 GLY A CA 1
ATOM 1396 C C . GLY A 1 183 ? -21.921 14.258 2.528 1.00 94.50 183 GLY A C 1
ATOM 1397 O O . GLY A 1 183 ? -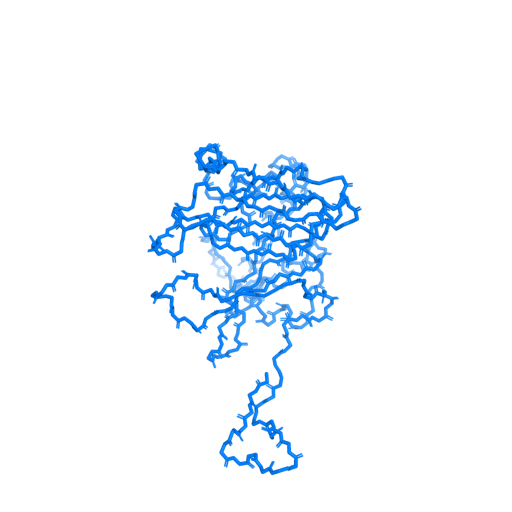21.509 14.371 3.684 1.00 94.50 183 GLY A O 1
ATOM 1398 N N . GLU A 1 184 ? -23.057 13.617 2.236 1.00 94.81 184 GLU A N 1
ATOM 1399 C CA . GLU A 1 184 ? -23.916 12.970 3.244 1.00 94.81 184 GLU A CA 1
ATOM 1400 C C . GLU A 1 184 ? -23.127 11.942 4.067 1.00 94.81 184 GLU A C 1
ATOM 1402 O O . GLU A 1 184 ? -23.140 11.985 5.292 1.00 94.81 184 GLU A O 1
ATOM 1407 N N . PHE A 1 185 ? -22.313 11.117 3.403 1.00 94.38 185 PHE A N 1
ATOM 1408 C CA . PHE A 1 185 ? -21.501 10.101 4.070 1.00 94.38 185 PHE A CA 1
ATOM 1409 C C . PHE A 1 185 ? -20.459 10.692 5.041 1.00 94.38 185 PHE A C 1
ATOM 1411 O O . PHE A 1 185 ? -20.190 10.117 6.096 1.00 94.38 185 PHE A O 1
ATOM 1418 N N . PHE A 1 186 ? -19.894 11.871 4.746 1.00 94.50 186 PHE A N 1
ATOM 1419 C CA . PHE A 1 186 ? -19.006 12.560 5.688 1.00 94.50 186 PHE A CA 1
ATOM 1420 C C . PHE A 1 186 ? -19.763 13.157 6.879 1.00 94.50 186 PHE A C 1
ATOM 1422 O O . PHE A 1 186 ? -19.235 13.190 7.994 1.00 94.50 186 PHE A O 1
ATOM 1429 N N . SER A 1 187 ? -21.004 13.607 6.670 1.00 94.50 187 SER A N 1
ATOM 1430 C CA . SER A 1 187 ? -21.892 14.003 7.768 1.00 94.50 187 SER A CA 1
ATOM 1431 C C . SER A 1 187 ? -22.194 12.817 8.686 1.00 94.50 187 SER A C 1
ATOM 1433 O O . SER A 1 187 ? -21.987 12.928 9.894 1.00 94.50 187 SER A O 1
ATOM 1435 N N . ASP A 1 188 ? -22.560 11.667 8.118 1.00 94.75 188 ASP A N 1
ATOM 1436 C CA . ASP A 1 188 ? -22.845 10.443 8.873 1.00 94.75 188 ASP A CA 1
ATOM 1437 C C . ASP A 1 188 ? -21.636 9.984 9.700 1.00 94.75 188 ASP A C 1
ATOM 1439 O O . ASP A 1 188 ? -21.770 9.632 10.872 1.00 94.75 188 ASP A O 1
ATOM 1443 N N . MET A 1 189 ? -20.424 10.0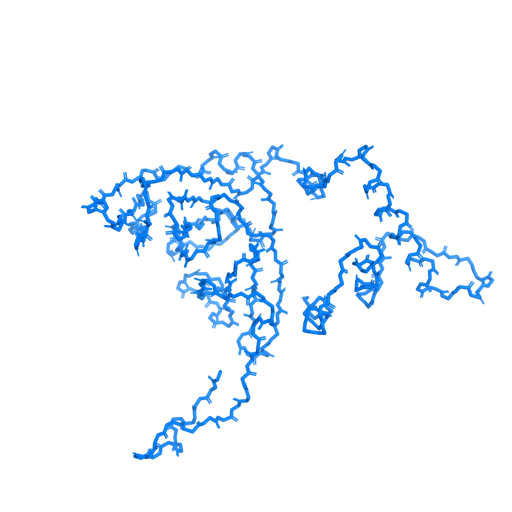51 9.133 1.00 94.44 189 MET A N 1
ATOM 1444 C CA . MET A 1 189 ? -19.186 9.763 9.869 1.00 94.44 189 MET A CA 1
ATOM 1445 C C . MET A 1 189 ? -19.020 10.637 11.113 1.00 94.44 189 MET A C 1
ATOM 1447 O O . MET A 1 189 ? -18.660 10.124 12.177 1.00 94.44 189 MET A O 1
ATOM 1451 N N . LYS A 1 190 ? -19.294 11.942 11.002 1.00 93.81 190 LYS A N 1
ATOM 1452 C CA . LYS A 1 190 ? -19.237 12.866 12.143 1.00 93.81 190 LYS A CA 1
ATOM 1453 C C . LYS A 1 190 ? -20.290 12.505 13.189 1.00 93.81 190 LYS A C 1
ATOM 1455 O O . LYS A 1 190 ? -19.958 12.424 14.372 1.00 93.81 190 LYS A O 1
ATOM 1460 N N . ASP A 1 191 ? -21.520 12.233 12.766 1.00 94.25 191 ASP A N 1
ATOM 1461 C CA . ASP A 1 191 ? -22.621 11.899 13.671 1.00 94.25 191 ASP A CA 1
ATOM 1462 C C . ASP A 1 191 ? -22.370 10.587 14.426 1.00 94.25 191 ASP A C 1
ATOM 1464 O O . ASP A 1 191 ? -22.533 10.536 15.649 1.00 94.25 191 ASP A O 1
ATOM 1468 N N . TYR A 1 192 ? -21.886 9.543 13.745 1.00 95.00 192 TYR A N 1
ATOM 1469 C CA . TYR A 1 192 ? -21.526 8.282 14.396 1.00 95.00 192 TYR A CA 1
ATOM 1470 C C . TYR A 1 192 ? -20.348 8.434 15.353 1.00 95.00 192 TYR A C 1
ATOM 1472 O O . TYR A 1 192 ? -20.379 7.861 16.444 1.00 95.00 192 TYR A O 1
ATOM 1480 N N . PHE A 1 193 ? -19.342 9.236 14.996 1.00 94.31 193 PHE A N 1
ATOM 1481 C CA . PHE A 1 193 ? -18.227 9.531 15.892 1.00 94.31 193 PHE A CA 1
ATOM 1482 C C . PHE A 1 193 ? -18.712 10.211 17.180 1.00 94.31 193 PHE A C 1
ATOM 1484 O O . PHE A 1 193 ? -18.407 9.740 18.277 1.00 94.31 193 PHE A O 1
ATOM 1491 N N . TYR A 1 194 ? -19.547 11.251 17.070 1.00 91.62 194 TYR A N 1
ATOM 1492 C CA . TYR A 1 194 ? -20.149 11.909 18.236 1.00 91.62 194 TYR A CA 1
ATOM 1493 C C . TYR A 1 194 ? -21.021 10.963 19.062 1.00 91.62 194 TYR A C 1
ATOM 1495 O O . TYR A 1 194 ? -20.977 10.982 20.295 1.00 91.62 194 TYR A O 1
ATOM 1503 N N . TYR A 1 195 ? -21.804 10.112 18.404 1.00 91.12 195 TYR A N 1
ATOM 1504 C CA . TYR A 1 195 ? -22.619 9.127 19.100 1.00 91.12 195 TYR A CA 1
ATOM 1505 C C . TYR A 1 195 ? -21.759 8.111 19.870 1.00 91.12 195 TYR A C 1
ATOM 1507 O O . TYR A 1 195 ? -22.063 7.808 21.025 1.00 91.12 195 TYR A O 1
ATOM 1515 N N . SER A 1 196 ? -20.643 7.650 19.302 1.00 92.06 196 SER A N 1
ATOM 1516 C CA . SER A 1 196 ? -19.706 6.746 19.984 1.00 92.06 196 SER A CA 1
ATOM 1517 C C . SER A 1 196 ? -19.046 7.393 21.215 1.00 92.06 196 SER A C 1
ATOM 1519 O O . SER A 1 196 ? -18.933 6.758 22.271 1.00 92.06 196 SER A O 1
ATOM 1521 N N . GLN A 1 197 ? -18.724 8.692 21.165 1.00 90.88 197 GLN A N 1
ATOM 1522 C CA . GLN A 1 197 ? -18.258 9.437 22.348 1.00 90.88 197 GLN A CA 1
ATOM 1523 C C . GLN A 1 197 ? -19.282 9.447 23.484 1.00 90.88 197 GLN A C 1
ATOM 1525 O O . GLN A 1 197 ? -18.931 9.349 24.660 1.00 90.88 197 GLN A O 1
ATOM 1530 N N . ILE A 1 198 ? -20.562 9.579 23.140 1.00 88.62 198 ILE A N 1
ATOM 1531 C CA . ILE A 1 198 ? -21.661 9.588 24.106 1.00 88.62 198 ILE A CA 1
ATOM 1532 C C . ILE A 1 198 ? -21.873 8.194 24.694 1.00 88.62 198 ILE A C 1
ATOM 1534 O O . ILE A 1 198 ? -22.015 8.053 25.910 1.00 88.62 198 ILE A O 1
ATOM 1538 N N . ARG A 1 199 ? -21.892 7.173 23.835 1.00 86.88 199 ARG A N 1
ATOM 1539 C CA . ARG A 1 199 ? -22.157 5.783 24.210 1.00 86.88 199 ARG A CA 1
ATOM 1540 C C . ARG A 1 199 ? -21.057 5.199 25.098 1.00 86.88 199 ARG A C 1
ATOM 1542 O O . ARG A 1 199 ? -21.375 4.490 26.050 1.00 86.88 199 ARG A O 1
ATOM 1549 N N . SER A 1 200 ? -19.795 5.545 24.847 1.00 87.38 200 SER A N 1
ATOM 1550 C CA . SER A 1 200 ? -18.652 5.104 25.665 1.00 87.38 200 SER A CA 1
ATOM 1551 C C . SER A 1 200 ? -18.650 5.655 27.101 1.00 87.38 200 SER A C 1
ATOM 1553 O O . SER A 1 200 ? -17.923 5.145 27.950 1.00 87.38 200 SER A O 1
ATOM 1555 N N . GLN A 1 201 ? -19.489 6.654 27.406 1.00 86.50 201 GLN A N 1
ATOM 1556 C CA . GLN A 1 201 ? -19.652 7.256 28.740 1.00 86.50 201 GLN A CA 1
ATOM 1557 C C . GLN A 1 201 ? -20.920 6.786 29.476 1.00 86.50 201 GLN A C 1
ATOM 1559 O O . GLN A 1 201 ? -21.386 7.467 30.392 1.00 86.50 201 GLN A O 1
ATOM 1564 N N . ASP A 1 202 ? -21.463 5.636 29.074 1.00 81.56 202 ASP A N 1
ATOM 1565 C CA . ASP A 1 202 ? -22.759 5.083 29.471 1.00 81.56 202 ASP A CA 1
ATOM 1566 C C . ASP A 1 202 ? -23.963 5.904 28.981 1.00 81.56 202 ASP A C 1
ATOM 1568 O O . ASP A 1 202 ? -24.164 7.082 29.296 1.00 81.56 202 ASP A O 1
ATOM 1572 N N . GLU A 1 203 ? -24.865 5.242 28.258 1.00 75.56 203 GLU A N 1
ATOM 1573 C CA . GLU A 1 203 ? -26.100 5.869 27.772 1.00 75.56 203 GLU A CA 1
ATOM 1574 C C . GLU A 1 203 ? -27.019 6.292 28.933 1.00 75.56 203 GLU A C 1
ATOM 1576 O O . GLU A 1 203 ? -27.654 7.348 28.879 1.00 75.56 203 GLU A O 1
ATOM 1581 N N . ASN A 1 204 ? -27.008 5.524 30.028 1.00 77.81 204 ASN A N 1
ATOM 1582 C CA . ASN A 1 204 ? -27.848 5.711 31.214 1.00 77.81 204 ASN A CA 1
ATOM 1583 C C . ASN A 1 204 ? -27.158 6.522 32.329 1.00 77.81 204 ASN A C 1
ATOM 1585 O O . ASN A 1 204 ? -27.245 6.173 33.507 1.00 77.81 204 ASN A O 1
ATOM 1589 N N . THR A 1 205 ? -26.466 7.606 31.976 1.00 79.50 205 THR A N 1
ATOM 1590 C CA . THR A 1 205 ? -25.821 8.508 32.944 1.00 79.50 205 THR A CA 1
ATOM 1591 C C . THR A 1 205 ? -26.526 9.861 33.029 1.00 79.50 205 THR A C 1
ATOM 1593 O O . THR A 1 205 ? -26.987 10.413 32.031 1.00 79.50 205 THR A O 1
ATOM 1596 N N . THR A 1 206 ? -26.588 10.428 34.236 1.00 78.88 206 THR A N 1
ATOM 1597 C CA . THR A 1 206 ? -27.004 11.823 34.473 1.00 78.88 206 THR A CA 1
ATOM 1598 C C . THR A 1 206 ? -25.814 12.780 34.549 1.00 78.88 206 THR A C 1
ATOM 1600 O O . THR A 1 206 ? -26.001 13.988 34.703 1.00 78.88 206 THR A O 1
ATOM 1603 N N . LYS A 1 207 ? -24.583 12.257 34.467 1.00 80.12 207 LYS A N 1
ATOM 1604 C CA . LYS A 1 207 ? -23.366 13.070 34.455 1.00 80.12 207 LYS A CA 1
ATOM 1605 C C . LYS A 1 207 ? -23.253 13.826 33.133 1.00 80.12 207 LYS A C 1
ATOM 1607 O O . LYS A 1 207 ? -23.674 13.338 32.086 1.00 80.12 207 LYS A O 1
ATOM 1612 N N . ALA A 1 208 ? -22.653 15.013 33.188 1.00 79.25 208 ALA A N 1
ATOM 1613 C CA . ALA A 1 208 ? -22.285 15.738 31.980 1.00 79.25 208 ALA A CA 1
ATOM 1614 C C . ALA A 1 208 ? -21.295 14.895 31.165 1.00 79.25 208 ALA A C 1
ATOM 1616 O O . ALA A 1 208 ? -20.325 14.376 31.719 1.00 79.25 208 ALA A O 1
ATOM 1617 N N . ARG A 1 209 ? -21.564 14.759 29.867 1.00 81.12 209 ARG A N 1
ATOM 1618 C CA . ARG A 1 209 ? -20.701 14.030 28.937 1.00 81.12 209 ARG A CA 1
ATOM 1619 C C . ARG A 1 209 ? -19.594 14.946 28.436 1.00 81.12 209 ARG A C 1
ATOM 1621 O O . ARG A 1 209 ? -19.839 16.127 28.188 1.00 81.12 209 ARG A O 1
ATOM 1628 N N . MET A 1 210 ? -18.392 14.404 28.293 1.00 79.12 210 MET A N 1
ATOM 1629 C CA . MET A 1 210 ? -17.245 15.118 27.739 1.00 79.12 210 MET A CA 1
ATOM 1630 C C . MET A 1 210 ? -17.112 14.792 26.251 1.00 79.12 210 MET A C 1
ATOM 1632 O O . MET A 1 210 ? -17.085 13.625 25.882 1.00 79.12 210 MET A O 1
ATOM 1636 N N . LEU A 1 211 ? -17.052 15.820 25.406 1.00 84.56 211 LEU A N 1
ATOM 1637 C CA . LEU A 1 211 ? -16.803 15.694 23.967 1.00 84.56 211 LEU A CA 1
ATOM 1638 C C . LEU A 1 211 ? -15.417 16.276 23.683 1.00 84.56 211 LEU A C 1
ATOM 1640 O O . LEU A 1 211 ? -15.281 17.420 23.257 1.00 84.56 211 LEU A O 1
ATOM 1644 N N . ASP A 1 212 ? -14.381 15.516 24.021 1.00 88.56 212 ASP A N 1
ATOM 1645 C CA . ASP A 1 212 ? -12.975 15.930 23.921 1.00 88.56 212 ASP A CA 1
ATOM 1646 C C . ASP A 1 212 ? -12.348 15.641 22.546 1.00 88.56 212 ASP A C 1
ATOM 1648 O O . ASP A 1 212 ? -11.173 15.925 22.326 1.00 88.56 212 ASP A O 1
ATOM 1652 N N . GLY A 1 213 ? -13.135 15.101 21.613 1.00 88.25 213 GLY A N 1
ATOM 1653 C CA . GLY A 1 213 ? -12.657 14.718 20.284 1.00 88.25 213 GLY A CA 1
ATOM 1654 C C . GLY A 1 213 ? -11.954 13.357 20.239 1.00 88.25 213 GLY A C 1
ATOM 1655 O O . GLY A 1 213 ? -11.377 13.036 19.208 1.00 88.25 213 GLY A O 1
ATOM 1656 N N . MET A 1 214 ? -12.017 12.557 21.310 1.00 91.31 214 MET A N 1
ATOM 1657 C CA . MET A 1 214 ? -11.444 11.211 21.373 1.00 91.31 214 MET A CA 1
ATOM 1658 C C . MET A 1 214 ? -12.521 10.140 21.579 1.00 91.31 214 MET A C 1
ATOM 1660 O O . MET A 1 214 ? -13.602 10.425 22.086 1.00 91.31 214 MET A O 1
ATOM 1664 N N . ILE A 1 215 ? -12.218 8.901 21.193 1.00 91.94 215 ILE A N 1
ATOM 1665 C CA . ILE A 1 215 ? -13.013 7.703 21.496 1.00 91.94 215 ILE A CA 1
ATOM 1666 C C . ILE A 1 215 ? -12.081 6.588 21.994 1.00 91.94 215 ILE A C 1
ATOM 1668 O O . ILE A 1 215 ? -10.903 6.579 21.622 1.00 91.94 215 ILE A O 1
ATOM 1672 N N . PRO A 1 216 ? -12.573 5.636 22.804 1.00 92.31 216 PRO A N 1
ATOM 1673 C CA . PRO A 1 216 ? -11.837 4.412 23.102 1.00 92.31 216 PRO A CA 1
ATOM 1674 C C . PRO A 1 216 ? -11.550 3.602 21.833 1.00 92.31 216 PRO A C 1
ATOM 1676 O O . PRO A 1 216 ? -12.346 3.585 20.893 1.00 92.31 216 PRO A O 1
ATOM 1679 N N . VAL A 1 217 ? -10.429 2.884 21.814 1.00 92.38 217 VAL A N 1
ATOM 1680 C CA . VAL A 1 217 ? -10.011 2.063 20.663 1.00 92.38 217 VAL A CA 1
ATOM 1681 C C . VAL A 1 217 ? -11.011 0.928 20.398 1.00 92.38 217 VAL A C 1
ATOM 1683 O O . VAL A 1 217 ? -11.246 0.542 19.254 1.00 92.38 217 VAL A O 1
ATOM 1686 N N . GLU A 1 218 ? -11.673 0.442 21.445 1.00 92.31 218 GLU A N 1
ATOM 1687 C CA . GLU A 1 218 ? -12.698 -0.602 21.396 1.00 92.31 218 GLU A CA 1
ATOM 1688 C C . GLU A 1 218 ? -13.964 -0.172 20.633 1.00 92.31 218 GLU A C 1
ATOM 1690 O O . GLU A 1 218 ? -14.770 -1.014 20.228 1.00 92.31 218 GLU A O 1
ATOM 1695 N N . GLU A 1 219 ? -14.147 1.129 20.399 1.00 93.00 219 GLU A N 1
ATOM 1696 C CA . GLU A 1 219 ? -15.265 1.661 19.621 1.00 93.00 219 GLU A CA 1
ATOM 1697 C C . GLU A 1 219 ? -15.005 1.650 18.106 1.00 93.00 219 GLU A C 1
ATOM 1699 O O . GLU A 1 219 ? -15.959 1.667 17.326 1.00 93.00 219 GLU A O 1
ATOM 1704 N N . ILE A 1 220 ? -13.744 1.550 17.663 1.00 93.56 220 ILE A N 1
ATOM 1705 C CA . ILE A 1 220 ? -13.382 1.571 16.234 1.00 93.56 220 ILE A CA 1
ATOM 1706 C C . ILE A 1 220 ? -14.138 0.491 15.432 1.00 93.56 220 ILE A C 1
ATOM 1708 O O . ILE A 1 220 ? -14.747 0.837 14.417 1.00 93.56 220 ILE A O 1
ATOM 1712 N N . PRO A 1 221 ? -14.201 -0.787 15.865 1.00 94.88 221 PRO A N 1
ATOM 1713 C CA . PRO A 1 221 ? -14.970 -1.811 15.154 1.00 94.88 221 PRO A CA 1
ATOM 1714 C C . PRO A 1 221 ? -16.462 -1.491 15.031 1.00 94.88 221 PRO A C 1
ATOM 1716 O O . PRO A 1 221 ? -17.084 -1.809 14.018 1.00 94.88 221 PRO A O 1
ATOM 1719 N N . HIS A 1 222 ? -17.041 -0.860 16.055 1.00 93.56 222 HIS A N 1
ATOM 1720 C CA . HIS A 1 222 ? -18.454 -0.495 16.072 1.00 93.56 222 HIS A CA 1
ATOM 1721 C C . HIS A 1 222 ? -18.741 0.640 15.086 1.00 93.56 222 HIS A C 1
ATOM 1723 O O . HIS A 1 222 ? -19.733 0.576 14.361 1.00 93.56 222 HIS A O 1
ATOM 1729 N N . LEU A 1 223 ? -17.848 1.632 15.009 1.00 94.62 223 LEU A N 1
ATOM 1730 C CA . LEU A 1 223 ? -17.926 2.708 14.020 1.00 94.62 223 LEU A CA 1
ATOM 1731 C C . LEU A 1 223 ? -17.805 2.183 12.593 1.00 94.62 223 LEU A C 1
ATOM 1733 O O . LEU A 1 223 ? -18.612 2.553 11.746 1.00 94.62 223 LEU A O 1
ATOM 1737 N N . MET A 1 224 ? -16.858 1.279 12.334 1.00 94.25 224 MET A N 1
ATOM 1738 C CA . MET A 1 224 ? -16.727 0.646 11.020 1.00 94.25 224 MET A CA 1
ATOM 1739 C C . MET A 1 224 ? -18.030 -0.052 10.607 1.00 94.25 224 MET A C 1
ATOM 1741 O O . MET A 1 224 ? -18.521 0.176 9.501 1.00 94.25 224 MET A O 1
ATOM 1745 N N . CYS A 1 225 ? -18.640 -0.815 11.524 1.00 95.19 225 CYS A N 1
ATOM 1746 C CA . CYS A 1 225 ? -19.930 -1.469 11.286 1.00 95.19 225 CYS A CA 1
ATOM 1747 C C . CYS A 1 225 ? -21.052 -0.462 10.999 1.00 95.19 225 CYS A C 1
ATOM 1749 O O . CYS A 1 225 ? -21.856 -0.688 10.097 1.00 95.19 225 CYS A O 1
ATOM 1751 N N . ALA A 1 226 ? -21.115 0.643 11.751 1.00 93.88 226 ALA A N 1
ATOM 1752 C CA . ALA A 1 226 ? -22.107 1.700 11.542 1.00 93.88 226 ALA A CA 1
ATOM 1753 C C . ALA A 1 226 ? -21.955 2.370 10.166 1.00 93.88 226 ALA A C 1
ATOM 1755 O O . ALA A 1 226 ? -22.948 2.724 9.536 1.00 93.88 226 ALA A O 1
ATOM 1756 N N . LEU A 1 227 ? -20.719 2.463 9.672 1.00 94.00 227 LEU A N 1
ATOM 1757 C CA . LEU A 1 227 ? -20.374 2.974 8.345 1.00 94.00 227 LEU A CA 1
ATOM 1758 C C . LEU A 1 227 ? -20.531 1.939 7.221 1.00 94.00 227 LEU A C 1
ATOM 1760 O O . LEU A 1 227 ? -20.227 2.234 6.067 1.00 94.00 227 LEU A O 1
ATOM 1764 N N . GLY A 1 228 ? -21.015 0.734 7.534 1.00 93.19 228 GLY A N 1
ATOM 1765 C CA . GLY A 1 228 ? -21.307 -0.314 6.556 1.00 93.19 228 GLY A CA 1
ATOM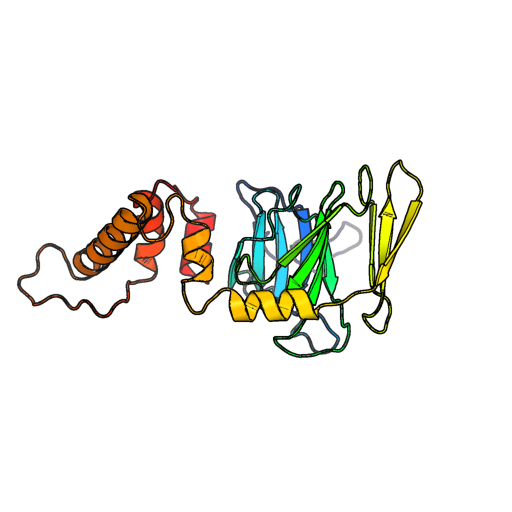 1766 C C . GLY A 1 228 ? -20.140 -1.250 6.231 1.00 93.19 228 GLY A C 1
ATOM 1767 O O . GLY A 1 228 ? -20.290 -2.107 5.360 1.00 93.19 228 GLY A O 1
ATOM 1768 N N . TYR A 1 229 ? -19.003 -1.136 6.927 1.00 93.25 229 TYR A N 1
ATOM 1769 C CA . TYR A 1 229 ? -17.894 -2.089 6.831 1.00 93.25 229 TYR A CA 1
ATOM 1770 C C . TYR A 1 229 ? -17.914 -3.068 8.007 1.00 93.25 229 TYR A C 1
ATOM 1772 O O . TYR A 1 229 ? -17.859 -2.665 9.164 1.00 93.25 229 TYR A O 1
ATOM 1780 N N . PHE A 1 230 ? -17.948 -4.369 7.725 1.00 94.75 230 PHE A N 1
ATOM 1781 C CA . PHE A 1 230 ? -18.046 -5.409 8.752 1.00 94.75 230 PHE A CA 1
ATOM 1782 C C . PHE A 1 230 ? -16.703 -6.138 8.899 1.00 94.75 230 PHE A C 1
ATOM 1784 O O . PHE A 1 230 ? -16.478 -7.118 8.189 1.00 94.75 230 PHE A O 1
ATOM 1791 N N . PRO A 1 231 ? -15.800 -5.677 9.789 1.00 94.00 231 PRO A N 1
ATOM 1792 C CA . PRO A 1 231 ? -14.469 -6.256 9.916 1.00 94.00 231 PRO A CA 1
ATOM 1793 C C . PRO A 1 231 ? -14.513 -7.694 10.438 1.00 94.00 231 PRO A C 1
ATOM 1795 O O . PRO A 1 231 ? -15.312 -8.050 11.312 1.00 94.00 231 PRO A O 1
ATOM 1798 N N . THR A 1 232 ? -13.588 -8.520 9.953 1.00 94.19 232 THR A N 1
ATOM 1799 C CA . THR A 1 232 ? -13.374 -9.866 10.506 1.00 94.19 232 THR A CA 1
ATOM 1800 C C . THR A 1 232 ? -12.789 -9.802 11.921 1.00 94.19 232 THR A C 1
ATOM 1802 O O . THR A 1 232 ? -12.217 -8.796 12.334 1.00 94.19 232 THR A O 1
ATOM 1805 N N . GLN A 1 233 ? -12.844 -10.904 12.678 1.00 93.94 233 GLN A N 1
ATOM 1806 C CA . GLN A 1 233 ? -12.221 -10.961 14.012 1.00 93.94 233 GLN A CA 1
ATOM 1807 C C . GLN A 1 233 ? -10.704 -10.709 13.977 1.00 93.94 233 GLN A C 1
ATOM 1809 O O . GLN A 1 233 ? -10.153 -10.116 14.908 1.00 93.94 233 GLN A O 1
ATOM 1814 N N . LEU A 1 234 ? -10.028 -11.116 12.895 1.00 92.75 234 LEU A N 1
ATOM 1815 C CA . LEU A 1 234 ? -8.616 -10.805 12.686 1.00 92.75 234 LEU A CA 1
ATOM 1816 C C . LEU A 1 234 ? -8.404 -9.298 12.502 1.00 92.75 234 LEU A C 1
ATOM 1818 O O . LEU A 1 234 ? -7.500 -8.724 13.103 1.00 92.75 234 LEU A O 1
ATOM 1822 N N . GLU A 1 235 ? -9.242 -8.649 11.697 1.00 94.38 235 GLU A N 1
ATOM 1823 C CA . GLU A 1 235 ? -9.158 -7.207 11.472 1.00 94.38 235 GLU A CA 1
ATOM 1824 C C . GLU A 1 235 ? -9.489 -6.403 12.725 1.00 94.38 235 GLU A C 1
ATOM 1826 O O . GLU A 1 235 ? -8.756 -5.471 13.031 1.00 94.38 235 GLU A O 1
ATOM 1831 N N . ILE A 1 236 ? -10.501 -6.807 13.497 1.00 95.00 236 ILE A N 1
ATOM 1832 C CA . ILE A 1 236 ? -10.805 -6.211 14.805 1.00 95.00 236 ILE A CA 1
ATOM 1833 C C . ILE A 1 236 ? -9.577 -6.295 15.714 1.00 95.00 236 ILE A C 1
ATOM 1835 O O . ILE A 1 236 ? -9.154 -5.286 16.268 1.00 95.00 236 ILE A O 1
ATOM 1839 N N . THR A 1 237 ? -8.961 -7.479 15.807 1.00 93.38 237 THR A N 1
ATOM 1840 C CA . THR A 1 237 ? -7.749 -7.684 16.613 1.00 93.38 237 THR A CA 1
ATOM 1841 C C . THR A 1 237 ? -6.614 -6.772 16.155 1.00 93.38 237 THR A C 1
ATOM 1843 O O . THR A 1 237 ? -5.912 -6.215 16.996 1.00 93.38 237 THR A O 1
ATOM 1846 N N . ASN A 1 238 ? -6.423 -6.602 14.845 1.00 93.25 238 ASN A N 1
ATOM 1847 C CA . ASN A 1 238 ? -5.409 -5.696 14.313 1.00 93.25 238 ASN A CA 1
ATOM 1848 C C . ASN A 1 238 ? -5.737 -4.241 14.670 1.00 93.25 238 ASN A C 1
ATOM 1850 O O . ASN A 1 238 ? -4.920 -3.606 15.321 1.00 93.25 238 ASN A O 1
ATOM 1854 N N . MET A 1 239 ? -6.943 -3.755 14.358 1.00 92.62 239 MET A N 1
ATOM 1855 C CA . MET A 1 239 ? -7.379 -2.378 14.639 1.00 92.62 239 MET A CA 1
ATOM 1856 C C . MET A 1 239 ? -7.207 -1.991 16.112 1.00 92.62 239 MET A C 1
ATOM 1858 O O . MET A 1 239 ? -6.855 -0.855 16.404 1.00 92.62 239 MET A O 1
ATOM 1862 N N . THR A 1 240 ? -7.433 -2.926 17.042 1.00 92.56 240 THR A N 1
ATOM 1863 C CA . THR A 1 240 ? -7.306 -2.653 18.482 1.00 92.56 240 THR A CA 1
ATOM 1864 C C . THR A 1 240 ? -5.878 -2.742 19.031 1.00 92.56 240 THR A C 1
ATOM 1866 O O . THR A 1 240 ? -5.650 -2.362 20.175 1.00 92.56 240 THR A O 1
ATOM 1869 N N . ASN A 1 241 ? -4.928 -3.282 18.259 1.00 88.38 241 ASN A N 1
ATOM 1870 C CA . ASN A 1 241 ? -3.537 -3.510 18.680 1.00 88.38 241 ASN A CA 1
ATOM 1871 C C . ASN A 1 241 ? -2.501 -2.658 17.921 1.00 88.38 241 AS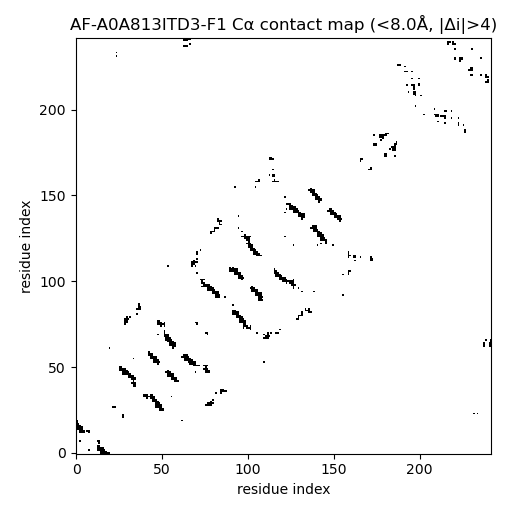N A C 1
ATOM 1873 O O . ASN A 1 241 ? -1.301 -2.784 18.206 1.00 88.38 241 ASN A O 1
ATOM 1877 N N . GLU A 1 242 ? -2.939 -1.858 16.945 1.00 84.88 242 GLU A N 1
ATOM 1878 C CA . GLU A 1 242 ? -2.101 -0.894 16.216 1.00 84.88 242 GLU A CA 1
ATOM 1879 C C . GLU A 1 242 ? -1.624 0.243 17.132 1.00 84.88 242 GLU A C 1
ATOM 1881 O O . GLU A 1 242 ? -0.385 0.456 17.168 1.00 84.88 242 GLU A O 1
#

Sequence (242 aa):
VEYAVKSSEFGGLQIVSPDTIVEQEARPTGCIWYPYGGKGDNQKVLTMNDEYKFKIWNTVNRSCRKTALAPTYGGPITRMTPVYKDADGEDQFMLYATHEKVLGLVQLPLDGNPNKCMGLIAHPGQISAISVDYQGQYAFTCGGSDLTVNQWLIDPQPVANMSIMGGSGIEPFVKLVDGGEDGEFFSDMKDYFYYSQIRSQDENTTKARMLDGMIPVEEIPHLMCALGYFPTQLEITNMTNE

Nearest PDB structures (foldseek):
  8j07-assembly1_d2  TM=8.721E-01  e=1.234E-19  Homo sapiens
  8adl-assembly1_P  TM=6.142E-01  e=3.872E-02  Saccharomyces cerevisiae
  7d5t-assembly1_B8  TM=5.560E-01  e=1.732E-02  Saccharomyces cerevisiae S288C
  6zqa-assembly1_UR  TM=5.519E-01  e=2.058E-02  Saccharomyces cerevisiae S288C
  6zqe-assembly1_UR  TM=5.586E-01  e=8.173E-02  Saccharomyces cerevisiae S288C

Secondary structure (DSSP, 8-state):
-EE-TTT--TT-PPEEEPPP-S-SSSPEEEEEEES-STT--SSEEEEEETTSEEEEEETTT--EEEEEEPP-SSS-EEEEEES-SS--SSS-EEEEEESSSEEEEEESS-S--GGGEEEEE-SSS-EEEEEE-TTSSEEEEEESTT--EEEEE---HHHHHHHHHT-STTHHHHTTSTTGGGSHHHHHHHHHHHHHHHHTT-TT--SPPP--S---GGGHHHHHHHTT----HHHHHHHHH-

Organism: Polarella glacialis (NCBI:txid89957)

pLDDT: mean 89.2, std 10.42, range [51.59, 98.25]

Solvent-accessible surface area (backbone atoms only — not comparable to full-atom values): 13834 Å² total; per-residue (Å²): 107,45,64,38,76,88,78,35,54,101,88,50,81,41,74,73,46,80,73,75,81,89,59,90,84,56,50,79,43,35,73,47,68,27,62,66,40,94,80,36,80,72,43,25,35,36,35,28,19,66,76,29,37,34,35,37,29,32,67,82,82,67,40,45,52,43,79,23,54,40,73,77,56,88,42,35,44,38,46,73,44,61,31,51,55,78,59,84,73,57,93,38,45,31,39,36,27,19,56,39,28,27,35,30,44,36,41,45,70,85,68,41,54,64,38,31,44,53,69,45,80,74,43,102,42,34,46,69,46,75,51,53,46,88,83,36,49,37,37,39,39,31,36,44,93,78,74,43,73,51,79,40,83,58,73,64,62,66,41,54,50,37,37,64,73,43,50,62,90,61,54,44,55,38,70,73,39,69,68,25,81,84,13,69,62,44,49,50,53,52,50,52,52,55,48,49,35,49,49,77,65,48,78,93,53,92,68,89,82,74,86,83,87,66,69,66,64,85,47,51,63,56,52,38,43,75,74,73,44,80,74,51,75,67,50,44,54,34,70,64,57,77